Protein 8WTH (pdb70)

Secondary structure (DSSP, 8-state):
--EEE-TTTS-SEEHHHHHHHHHHHIIIIIGGGTHHHHHHHHTTS-HHHHHHHHHHHHHGGGGGGGBHHHHHH-S--TTHHHHHHHHHHHHGGGGTHHHHHHHHHHHTTS---------S--BBPHHHHHHHHHHT-S---SB----TTHHHHHHHHHHHHH-HHHHHHHHHHHHHHHHHHHHHH-

InterPro domains:
  IPR006483 CRISPR-associated Cas3-type, HD domain [PS51643] (33-185)
  IPR006483 CRISPR-associated Cas3-type, HD domain [TIGR01596] (18-186)
  IPR006674 HD domain [PF01966] (40-139)
  IPR038257 CRISPR-associated Cas3-type HD domain superfamily [G3DSA:1.10.3210.30] (1-179)

Radius of gyration: 15.52 Å; Cα contacts (8 Å, |Δi|>4): 259; chains: 1; bounding box: 45×34×28 Å

Sequence (186 aa):
MVCTFFENKVCVETMEDHIRKGLEIIEGLYLRRGYGHFLSKILNIDVKLAEELLKKAYIFHDIGKCLEEFQQRREKFRFHEVYSALVAREVFKKYGDIGGVVSVAILLHHHNWISPKRPRNLKLCNECLSIIKKLSGEKIPEEIPWRNWIEFTEEAEEIMRTNLRGVYSILLPLVVADNYAAAVNR

Structure (mmCIF, N/CA/C/O backbone):
data_8WTH
#
_entry.id   8WTH
#
_cell.length_a   112.656
_cell.length_b   41.706
_cell.length_c   47.983
_cell.angle_alpha   90.000
_cell.angle_beta   98.881
_cell.angle_gamma   90.000
#
_symmetry.space_group_name_H-M   'C 1 2 1'
#
loop_
_atom_site.group_PDB
_atom_site.id
_atom_site.type_symbol
_atom_site.label_atom_id
_atom_site.label_alt_id
_atom_site.label_comp_id
_atom_site.label_asym_id
_atom_site.label_entity_id
_atom_site.label_seq_id
_atom_site.pdbx_PDB_ins_code
_atom_site.Cartn_x
_atom_site.Cartn_y
_atom_site.Cartn_z
_atom_site.occupancy
_atom_site.B_iso_or_equiv
_atom_site.auth_seq_id
_atom_site.auth_comp_id
_atom_site.auth_asym_id
_atom_site.auth_atom_id
_atom_site.pdbx_PDB_model_num
ATOM 1 N N . MET A 1 1 ? 5.92334 10.34126 0.94789 1.000 44.99771 2 MET A N 1
ATOM 2 C CA . MET A 1 1 ? 7.14719 10.38996 1.73747 1.000 44.88674 2 MET A CA 1
ATOM 3 C C . MET A 1 1 ? 7.39717 9.05738 2.43955 1.000 44.49512 2 MET A C 1
ATOM 4 O O . MET A 1 1 ? 6.45891 8.34455 2.79574 1.000 44.24413 2 MET A O 1
ATOM 9 N N . VAL A 1 2 ? 8.67000 8.72191 2.62123 1.000 44.18654 3 VAL A N 1
ATOM 10 C CA . VAL A 1 2 ? 9.06723 7.49548 3.30268 1.000 43.64341 3 VAL A CA 1
ATOM 11 C C . VAL A 1 2 ? 9.08918 7.75930 4.80087 1.000 43.05541 3 VAL A C 1
ATOM 12 O O . VAL A 1 2 ? 9.72311 8.71569 5.26327 1.000 42.75257 3 VAL A O 1
ATOM 16 N N . CYS A 1 3 ? 8.40925 6.90551 5.56227 1.000 42.78248 4 CYS A N 1
ATOM 17 C CA . CYS A 1 3 ? 8.12277 7.17579 6.96026 1.000 42.77947 4 CYS A CA 1
ATOM 18 C C . CYS A 1 3 ? 8.81243 6.16669 7.87177 1.000 42.45742 4 CYS A C 1
ATOM 19 O O . CYS A 1 3 ? 9.28701 5.11457 7.43429 1.000 42.36794 4 CYS A O 1
ATOM 22 N N . THR A 1 4 ? 8.85276 6.51162 9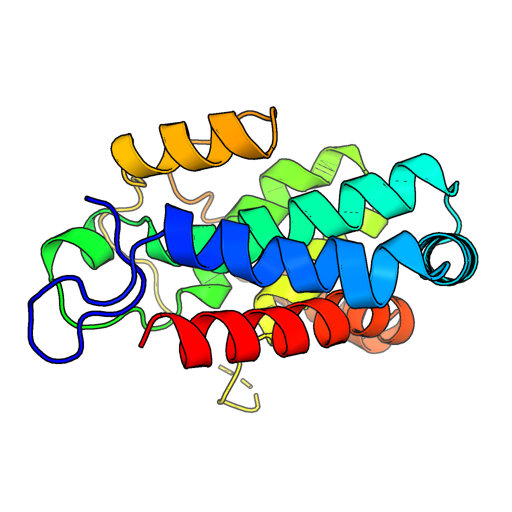.15829 1.000 42.15394 5 THR A N 1
ATOM 23 C CA . THR A 1 4 ? 9.41517 5.67524 10.20922 1.000 41.78258 5 THR A CA 1
ATOM 24 C C . THR A 1 4 ? 8.41312 5.38604 11.32198 1.000 42.00025 5 THR A C 1
ATOM 25 O O . THR A 1 4 ? 8.49936 4.33606 11.96432 1.000 41.90741 5 THR A O 1
ATOM 29 N N . PHE A 1 5 ? 7.43530 6.26589 11.53228 1.000 42.10355 6 PHE A N 1
ATOM 30 C CA . PHE A 1 5 ? 6.42552 6.07821 12.56536 1.000 42.22146 6 PHE A CA 1
ATOM 31 C C . PHE A 1 5 ? 5.11279 6.66586 12.06918 1.000 42.68164 6 PHE A C 1
ATOM 32 O O . PHE A 1 5 ? 5.09428 7.78400 11.54720 1.000 42.95713 6 PHE A O 1
ATOM 40 N N . PHE A 1 6 ? 4.02277 5.91360 12.22955 1.000 42.90615 7 PHE A N 1
ATOM 41 C CA . PHE A 1 6 ? 2.71524 6.31510 11.72320 1.000 43.39023 7 PHE A CA 1
ATOM 42 C C . PHE A 1 6 ? 1.73036 6.64570 12.84049 1.000 43.90572 7 PHE A C 1
ATOM 43 O O . PHE A 1 6 ? 1.09621 7.70478 12.80883 1.000 43.91053 7 PHE A O 1
ATOM 51 N N . GLU A 1 7 ? 1.51014 5.69990 13.75934 1.000 44.31844 8 GLU A N 1
ATOM 52 C CA . GLU A 1 7 ? 0.78426 5.79857 15.03097 1.000 44.81315 8 GLU A CA 1
ATOM 53 C C . GLU A 1 7 ? -0.73737 5.93895 14.88104 1.000 45.44152 8 GLU A C 1
ATOM 54 O O . GLU A 1 7 ? -1.48010 5.48900 15.76382 1.000 45.68936 8 GLU A O 1
ATOM 60 N N . ASN A 1 8 ? -1.24319 6.43066 13.74520 1.000 45.00252 9 ASN A N 1
ATOM 61 C CA . ASN A 1 8 ? -2.57663 6.01475 13.32646 1.000 44.75926 9 ASN A CA 1
ATOM 62 C C . ASN A 1 8 ? -2.57241 5.51447 11.88774 1.000 44.43031 9 A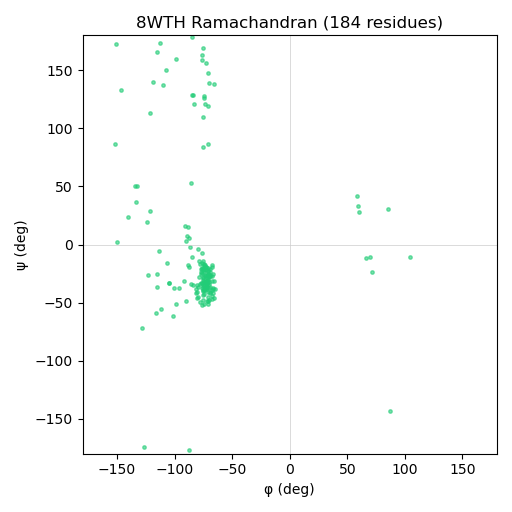SN A C 1
ATOM 63 O O . ASN A 1 8 ? -2.69564 4.31137 11.63553 1.000 44.48988 9 ASN A O 1
ATOM 68 N N . LYS A 1 9 ? -2.41182 6.45024 10.93977 1.000 44.10207 10 LYS A N 1
ATOM 69 C CA . LYS A 1 9 ? -2.06998 6.12898 9.55904 1.000 43.92633 10 LYS A CA 1
ATOM 70 C C . LYS A 1 9 ? -1.26289 7.21911 8.86641 1.000 43.81537 10 LYS A C 1
ATOM 71 O O . LYS A 1 9 ? -0.96048 7.06384 7.68035 1.000 43.79297 10 LYS A O 1
ATOM 77 N N . VAL A 1 10 ? -0.91215 8.31144 9.54343 1.000 43.91529 11 VAL A N 1
ATOM 78 C CA . VAL A 1 10 ? -0.29834 9.47236 8.90759 1.000 43.77900 11 VAL A CA 1
ATOM 79 C C . VAL A 1 10 ? 1.17046 9.52940 9.29197 1.000 43.40280 11 VAL A C 1
ATOM 80 O O . VAL A 1 10 ? 1.56369 9.10390 10.38092 1.000 43.28528 11 VAL A O 1
ATOM 84 N N . CYS A 1 11 ? 1.98520 10.07784 8.39623 1.000 43.33265 12 CYS A N 1
ATOM 85 C CA . CYS A 1 11 ? 3.43238 10.049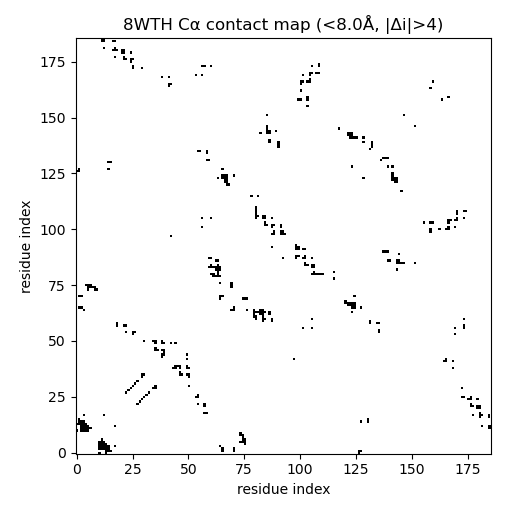72 8.57555 1.000 43.22509 12 CYS A CA 1
ATOM 86 C C . CYS A 1 11 ? 3.84174 11.07241 9.62987 1.000 43.06461 12 CYS A C 1
ATOM 87 O O . CYS A 1 11 ? 3.76467 12.28265 9.39635 1.000 43.66286 12 CYS A O 1
ATOM 90 N N . VAL A 1 12 ? 4.27177 10.58519 10.79072 1.000 42.58919 13 VAL A N 1
ATOM 91 C CA . VAL A 1 12 ? 4.71675 11.45304 11.87851 1.000 42.39981 13 VAL A CA 1
ATOM 92 C C . VAL A 1 12 ? 6.21078 11.73437 11.78706 1.000 42.11730 13 VAL A C 1
ATOM 93 O O . VAL A 1 12 ? 6.64486 12.88616 11.87285 1.000 42.11790 13 VAL A O 1
ATOM 97 N N . GLU A 1 13 ? 7.01916 10.69103 11.60999 1.000 42.01069 14 GLU A N 1
ATOM 98 C CA . GLU A 1 13 ? 8.47248 10.80976 11.52843 1.000 41.67962 14 GLU A CA 1
ATOM 99 C C . GLU A 1 13 ? 8.93461 10.24189 10.19382 1.000 41.66646 14 GLU A C 1
ATOM 100 O O . GLU A 1 13 ? 8.83252 9.03303 9.96205 1.000 41.74212 14 GLU A O 1
ATOM 106 N N . THR A 1 14 ? 9.45578 11.10475 9.32634 1.000 41.58389 15 THR A N 1
ATOM 107 C CA . THR A 1 14 ? 9.94813 10.65715 8.03447 1.000 41.57089 15 THR A CA 1
ATOM 108 C C . THR A 1 14 ? 11.29483 9.95146 8.18768 1.000 41.47370 15 THR A C 1
ATOM 109 O O . THR A 1 14 ? 11.93283 9.98385 9.24405 1.000 41.32704 15 THR A O 1
ATOM 113 N N . MET A 1 15 ? 11.72364 9.30125 7.10278 1.000 41.54975 16 MET A N 1
ATOM 114 C CA . MET A 1 15 ? 12.99669 8.58702 7.11602 1.000 41.36233 16 MET A CA 1
ATOM 115 C C . MET A 1 15 ? 14.17347 9.55426 7.11888 1.000 41.12058 16 MET A C 1
ATOM 116 O O . MET A 1 15 ? 15.19275 9.29834 7.77043 1.000 40.97761 16 MET A O 1
ATOM 121 N N . GLU A 1 16 ? 14.04422 10.67945 6.41229 1.000 41.40071 17 GLU A N 1
ATOM 122 C CA . GLU A 1 16 ? 15.14229 11.63714 6.34125 1.000 41.40099 17 GLU A CA 1
ATOM 123 C C . GLU A 1 16 ? 15.30822 12.40660 7.64716 1.000 41.02752 17 GLU A C 1
ATOM 124 O O . GLU A 1 16 ? 16.43323 12.76501 8.01278 1.000 40.95642 17 GLU A O 1
ATOM 130 N N . ASP A 1 17 ? 14.21266 12.65938 8.36693 1.000 40.71274 18 ASP A N 1
ATOM 131 C CA . ASP A 1 17 ? 14.31578 13.32861 9.65915 1.000 40.44810 18 ASP A CA 1
ATOM 132 C C . ASP A 1 17 ? 14.83951 12.39770 10.74535 1.000 40.10497 18 ASP A C 1
ATOM 133 O O . ASP A 1 17 ? 15.50014 12.85747 11.68287 1.000 39.77279 18 ASP A O 1
ATOM 138 N N . HIS A 1 18 ? 14.56012 11.09748 10.63819 1.000 40.31998 19 HIS A N 1
ATOM 139 C CA . HIS A 1 18 ? 15.00975 10.14698 11.64860 1.000 39.77087 19 HIS A CA 1
ATOM 140 C C . HIS A 1 18 ? 16.49530 9.83586 11.52227 1.000 39.41760 19 HIS A C 1
ATOM 141 O O . HIS A 1 18 ? 17.16249 9.59855 12.53489 1.000 39.31564 19 HIS A O 1
ATOM 148 N N . ILE A 1 19 ? 17.02898 9.83843 10.30138 1.000 39.60861 20 ILE A N 1
ATOM 149 C CA . ILE A 1 19 ? 18.43955 9.52440 10.10484 1.000 39.35030 20 ILE A CA 1
ATOM 150 C C . ILE A 1 19 ? 19.31073 10.74418 10.39206 1.000 39.27380 20 ILE A C 1
ATOM 151 O O . ILE A 1 19 ? 20.35470 10.62991 11.04540 1.000 39.28125 20 ILE A O 1
ATOM 156 N N . ARG A 1 20 ? 18.87739 11.93082 9.94537 1.000 39.49812 21 ARG A N 1
ATOM 157 C CA . ARG A 1 20 ? 19.68410 13.14206 10.09967 1.000 39.41816 21 ARG A CA 1
ATOM 158 C C . ARG A 1 20 ? 19.78923 13.57699 11.55690 1.000 39.19570 21 ARG A C 1
ATOM 159 O O . ARG A 1 20 ? 20.84133 14.06344 11.98743 1.000 39.13249 21 ARG A O 1
ATOM 167 N N . LYS A 1 21 ? 18.71255 13.41578 12.32910 1.000 39.08590 22 LYS A N 1
ATOM 168 C CA . LYS A 1 21 ? 18.74025 13.84443 13.72386 1.000 38.60367 22 LYS A CA 1
ATOM 169 C C . LYS A 1 21 ? 19.55821 12.88465 14.57805 1.000 38.66774 22 LYS A C 1
ATOM 170 O O . LYS A 1 21 ? 20.25496 13.31108 15.50701 1.000 38.94810 22 LYS A O 1
ATOM 176 N N . GLY A 1 22 ? 19.49903 11.58716 14.27080 1.000 38.52811 23 GLY A N 1
ATOM 177 C CA . GLY A 1 22 ? 20.33016 10.62588 14.97173 1.000 38.33351 23 GLY A CA 1
ATOM 178 C C . GLY A 1 22 ? 21.78905 10.66785 14.56898 1.000 38.32923 23 GLY A C 1
ATOM 179 O O . GLY A 1 22 ? 22.64925 10.25035 15.35077 1.000 38.23411 23 GLY A O 1
ATOM 180 N N . LEU A 1 23 ? 22.08962 11.16789 13.36717 1.000 38.51970 24 LEU A N 1
ATOM 181 C CA . LEU A 1 23 ? 23.47912 11.36525 12.96847 1.000 38.54808 24 LEU A CA 1
ATOM 182 C C . LEU A 1 23 ? 24.13546 12.51324 13.72304 1.000 38.59442 24 LEU A C 1
ATOM 183 O O . LEU A 1 23 ? 25.36732 12.56491 13.79495 1.000 38.73956 24 LEU A O 1
ATOM 188 N N . GLU A 1 24 ? 23.34269 13.42982 14.28731 1.000 38.39251 25 GLU A N 1
ATOM 189 C CA . GLU A 1 24 ? 23.89787 14.46588 15.15080 1.000 38.26925 25 GLU A CA 1
ATOM 190 C C . GLU A 1 24 ? 24.38745 13.88725 16.47244 1.000 38.48573 25 GLU A C 1
ATOM 191 O O . GLU A 1 24 ? 25.26681 14.47021 17.11512 1.000 38.68747 25 GLU A O 1
ATOM 197 N N . ILE A 1 25 ? 23.82776 12.75197 16.89319 1.000 38.43561 26 ILE A N 1
ATOM 198 C CA . ILE A 1 25 ? 24.31105 12.06080 18.08327 1.000 38.22673 26 ILE A CA 1
ATOM 199 C C . ILE A 1 25 ? 25.49187 11.16260 17.73111 1.000 38.26780 26 ILE A C 1
ATOM 200 O O . ILE A 1 25 ? 26.43588 11.02009 18.51852 1.000 38.38503 26 ILE A O 1
ATOM 205 N N . ILE A 1 26 ? 25.46839 10.56922 16.53352 1.000 38.26434 27 ILE A N 1
ATOM 206 C CA . ILE A 1 26 ? 26.59063 9.75766 16.06709 1.000 38.48154 27 ILE A CA 1
ATOM 207 C C . ILE A 1 26 ? 27.82573 10.62818 15.85984 1.000 38.60792 27 ILE A C 1
ATOM 208 O O . ILE A 1 26 ? 28.92337 10.29461 16.32135 1.000 38.74099 27 ILE A O 1
ATOM 213 N N . GLU A 1 27 ? 27.65440 11.78083 15.20833 1.000 38.64190 28 GLU A N 1
ATOM 214 C CA . GLU A 1 27 ? 28.77332 12.70106 15.02693 1.000 38.79546 28 GLU A CA 1
ATOM 215 C C . GLU A 1 27 ? 29.11433 13.42738 16.32350 1.000 38.82045 28 GLU A C 1
ATOM 216 O O . GLU A 1 27 ? 30.27121 13.42444 16.75725 1.000 39.11578 28 GLU A O 1
ATOM 222 N N . GLY A 1 28 ? 28.11418 14.03484 16.96683 1.000 38.61217 29 GLY A N 1
ATOM 223 C CA . GLY A 1 28 ? 28.39288 14.96089 18.05718 1.000 38.90085 29 GLY A CA 1
ATOM 224 C C . GLY A 1 28 ? 28.78433 14.28074 19.35742 1.000 38.95235 29 GLY A C 1
ATOM 225 O O . GLY A 1 28 ? 29.79885 14.62893 19.96882 1.000 39.30629 29 GLY A O 1
ATOM 226 N N . LEU A 1 29 ? 27.97565 13.32001 19.81244 1.000 38.68385 30 LEU A N 1
ATOM 227 C CA . LEU A 1 29 ? 28.26106 12.67027 21.08868 1.000 38.64419 30 LEU A CA 1
ATOM 228 C C . LEU A 1 29 ? 29.43040 11.70046 20.96899 1.000 38.82130 30 LEU A C 1
ATOM 229 O O . LEU A 1 29 ? 30.26396 11.61171 21.87817 1.000 39.20072 30 LEU A O 1
ATOM 234 N N . TYR A 1 30 ? 29.51868 10.97213 19.85543 1.000 38.64388 31 TYR A N 1
ATOM 235 C CA . TYR A 1 30 ? 30.54347 9.94576 19.69709 1.000 38.79445 31 TYR A CA 1
ATOM 236 C C . TYR A 1 30 ? 31.71667 10.39710 18.82986 1.000 39.18539 31 TYR A C 1
ATOM 237 O O . TYR A 1 30 ? 32.84650 10.48841 19.31906 1.000 39.54192 31 TYR A O 1
ATOM 246 N N . LEU A 1 31 ? 31.46586 10.73103 17.56030 1.000 39.05739 32 LEU A N 1
ATOM 247 C CA . LEU A 1 31 ? 32.55997 10.88359 16.60410 1.000 38.91268 32 LEU A CA 1
ATOM 248 C C . LEU A 1 31 ? 33.32929 12.19022 16.75903 1.000 39.21927 32 LEU A C 1
ATOM 249 O O . LEU A 1 31 ? 34.47629 12.26966 16.30668 1.000 39.65208 32 LEU A O 1
ATOM 254 N N . ARG A 1 32 ? 32.74290 13.20559 17.38572 1.000 39.25893 33 ARG A N 1
ATOM 255 C CA . ARG A 1 32 ? 33.46071 14.44055 17.67046 1.000 39.28846 33 ARG A CA 1
ATOM 256 C C . ARG A 1 32 ? 34.23512 14.37745 18.97830 1.000 39.44591 33 ARG A C 1
ATOM 257 O O . ARG A 1 32 ? 34.92958 15.34037 19.31816 1.000 39.89902 33 ARG A O 1
ATOM 265 N N . ARG A 1 33 ? 34.13707 13.26899 19.71449 1.000 39.61756 34 ARG A N 1
ATOM 266 C CA . ARG A 1 33 ? 34.79426 13.12287 21.00767 1.000 40.27903 34 ARG A CA 1
ATOM 267 C C . ARG A 1 33 ? 35.70778 11.90253 21.05349 1.000 40.47833 34 ARG A C 1
ATOM 268 O O . ARG A 1 33 ? 36.04718 11.42558 22.14118 1.000 40.96720 34 ARG A O 1
ATOM 276 N N . GLY A 1 34 ? 36.10574 11.38277 19.89547 1.000 39.90743 35 GLY A N 1
ATOM 277 C CA . GLY A 1 34 ? 37.09143 10.32431 19.84702 1.000 39.71403 35 GLY A CA 1
ATOM 278 C C . GLY A 1 34 ? 36.56371 8.91865 20.00699 1.000 39.67712 35 GLY A C 1
ATOM 279 O O . GLY A 1 34 ? 37.27825 8.05967 20.53618 1.000 40.00566 35 GLY A O 1
ATOM 280 N N . TYR A 1 35 ? 35.33359 8.64765 19.56822 1.000 39.41229 36 TYR A N 1
ATOM 281 C CA . TYR A 1 35 ? 34.83165 7.27930 19.57581 1.000 39.19387 36 TYR A CA 1
ATOM 282 C C . TYR A 1 35 ? 35.41389 6.45216 18.44018 1.000 38.88044 36 TYR A C 1
ATOM 283 O O . TYR A 1 35 ? 35.39636 5.21893 18.51740 1.000 38.88115 36 TYR A O 1
ATOM 292 N N . GLY A 1 36 ? 35.92088 7.10476 17.39024 1.000 39.01629 37 GLY A N 1
ATOM 293 C CA . GLY A 1 36 ? 36.59749 6.38265 16.32819 1.000 39.00022 37 GLY A CA 1
ATOM 294 C C . GLY A 1 36 ? 37.90861 5.76913 16.77255 1.000 39.06460 37 GLY A C 1
ATOM 295 O O . GLY A 1 36 ? 38.30779 4.71902 16.26315 1.000 39.01776 37 GLY A O 1
ATOM 296 N N . HIS A 1 37 ? 38.59554 6.41025 17.72224 1.000 39.19126 38 HIS A N 1
ATOM 297 C CA . HIS A 1 37 ? 39.77661 5.79833 18.32109 1.000 39.32777 38 HIS A CA 1
ATOM 298 C C . HIS A 1 37 ? 39.39477 4.63974 19.23198 1.000 39.03880 38 HIS A C 1
ATOM 299 O O . HIS A 1 37 ? 40.14693 3.66486 19.34406 1.000 39.09953 38 HIS A O 1
ATOM 306 N N . PHE A 1 38 ? 38.23737 4.73296 19.89093 1.000 38.87701 39 PHE A N 1
ATOM 307 C CA . PHE A 1 38 ? 37.71803 3.60545 20.65529 1.000 38.74129 39 PHE A CA 1
ATOM 308 C C . PHE A 1 38 ? 37.24856 2.48718 19.73464 1.000 38.64859 39 PHE A C 1
ATOM 309 O O . PHE A 1 38 ? 37.34906 1.30723 20.08908 1.000 38.62962 39 PHE A O 1
ATOM 317 N N . LEU A 1 39 ? 36.74076 2.83850 18.55247 1.000 38.67396 40 LEU A N 1
A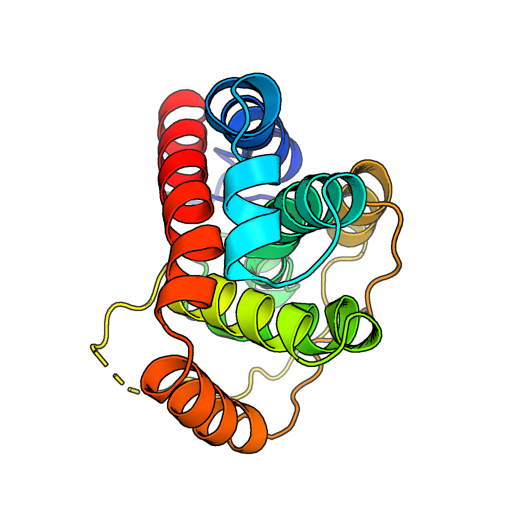TOM 318 C CA . LEU A 1 39 ? 36.29402 1.83693 17.59379 1.000 38.26011 40 LEU A CA 1
ATOM 319 C C . LEU A 1 39 ? 37.45680 1.18700 16.85823 1.000 38.34281 40 LEU A C 1
ATOM 320 O O . LEU A 1 39 ? 37.37647 0.00410 16.51030 1.000 38.46379 40 LEU A O 1
ATOM 325 N N . SER A 1 40 ? 38.53443 1.93800 16.61062 1.000 38.60498 41 SER A N 1
ATOM 326 C CA . SER A 1 40 ? 39.68259 1.38608 15.89734 1.000 38.52571 41 SER A CA 1
ATOM 327 C C . SER A 1 40 ? 40.45094 0.38653 16.75193 1.000 38.31209 41 SER A C 1
ATOM 328 O O . SER A 1 40 ? 41.10171 -0.51655 16.21416 1.000 38.24798 41 SER A O 1
ATOM 331 N N . LYS A 1 41 ? 40.38497 0.52985 18.07657 1.000 38.36540 42 LYS A N 1
ATOM 332 C CA . LYS A 1 41 ? 41.04912 -0.41805 18.96415 1.000 38.42564 42 LYS A CA 1
ATOM 333 C C . LYS A 1 41 ? 40.28740 -1.73686 19.03337 1.000 38.37467 42 LYS A C 1
ATOM 334 O O . LYS A 1 41 ? 40.89368 -2.81446 18.99806 1.000 38.42544 42 LYS A O 1
ATOM 340 N N . ILE A 1 42 ? 38.95884 -1.67203 19.11695 1.000 38.48006 43 ILE A N 1
ATOM 341 C CA . ILE A 1 42 ? 38.15527 -2.87922 19.27994 1.000 38.23360 43 ILE A CA 1
ATOM 342 C C . ILE A 1 42 ? 38.01377 -3.62156 17.95523 1.000 38.11601 43 ILE A C 1
ATOM 343 O O . ILE A 1 42 ? 38.26169 -4.83068 17.87517 1.000 38.25219 43 ILE A O 1
ATOM 348 N N . LEU A 1 43 ? 37.63835 -2.91078 16.89143 1.000 37.92247 44 LEU A N 1
ATOM 349 C CA . LEU A 1 43 ? 37.39096 -3.54044 15.59871 1.000 38.05820 44 LEU A CA 1
ATOM 350 C C . LEU A 1 43 ? 38.66365 -3.83721 14.81167 1.000 38.36827 44 LEU A C 1
ATOM 351 O O . LEU A 1 43 ? 38.55878 -4.42117 13.72562 1.000 38.24916 44 LEU A O 1
ATOM 356 N N . ASN A 1 44 ? 39.83632 -3.43845 15.33176 1.000 38.48728 45 ASN A N 1
ATOM 357 C CA . ASN A 1 44 ? 41.15907 -3.70389 14.74176 1.000 38.25348 45 ASN A CA 1
ATOM 358 C C . ASN A 1 44 ? 41.27801 -3.13441 13.32678 1.000 38.24509 45 ASN A C 1
ATOM 359 O O . ASN A 1 44 ? 41.82401 -3.76838 12.42192 1.000 38.36260 45 ASN A O 1
ATOM 364 N N . ILE A 1 45 ? 40.75167 -1.92626 13.13492 1.000 38.26556 46 ILE A N 1
ATOM 365 C CA . ILE A 1 45 ? 40.81876 -1.23061 11.85416 1.000 38.39714 46 ILE A CA 1
ATOM 366 C C . ILE A 1 45 ? 41.40874 0.14974 12.10185 1.000 38.68779 46 ILE A C 1
ATOM 367 O O . ILE A 1 45 ? 41.84575 0.45362 13.21645 1.000 38.71808 46 ILE A O 1
ATOM 372 N N . ASP A 1 46 ? 41.45025 0.98546 11.06740 1.000 39.10618 47 ASP A N 1
ATOM 373 C CA . ASP A 1 46 ? 41.97720 2.33266 11.21913 1.000 39.29872 47 ASP A CA 1
ATOM 374 C C . ASP A 1 46 ? 40.88747 3.27176 11.73701 1.000 39.31358 47 ASP A C 1
ATOM 375 O O . ASP A 1 46 ? 39.73665 2.87995 11.94952 1.000 39.44678 47 ASP A O 1
ATOM 380 N N . VAL A 1 47 ? 41.25835 4.53665 11.94183 1.000 39.48944 48 VAL A N 1
ATOM 381 C CA . VAL A 1 47 ? 40.34698 5.49349 12.56242 1.000 39.33532 48 VAL A CA 1
ATOM 382 C C . VAL A 1 47 ? 39.33499 6.02374 11.55238 1.000 39.40699 48 VAL A C 1
ATOM 383 O O . VAL A 1 47 ? 38.13694 6.10681 11.84712 1.000 39.26902 48 VAL A O 1
ATOM 387 N N . LYS A 1 48 ? 39.79120 6.38540 10.34810 1.000 39.72069 49 LYS A N 1
ATOM 388 C CA . LYS A 1 48 ? 38.89087 6.95575 9.34957 1.000 39.64381 49 LYS A CA 1
ATOM 389 C C . LYS A 1 48 ? 37.95267 5.91674 8.74584 1.000 39.50387 49 LYS A C 1
ATOM 390 O O . LYS A 1 48 ? 36.89625 6.28697 8.22272 1.000 39.19383 49 LYS A O 1
ATOM 396 N N . LEU A 1 49 ? 38.30560 4.63077 8.81208 1.000 39.74123 50 LEU A N 1
ATOM 397 C CA . LEU A 1 49 ? 37.36874 3.58797 8.41346 1.000 39.73332 50 LEU A CA 1
ATOM 398 C C . LEU A 1 49 ? 36.31662 3.36772 9.49070 1.000 39.57475 50 LEU A C 1
ATOM 399 O O . LEU A 1 49 ? 35.14224 3.14158 9.18102 1.000 39.54873 50 LEU A O 1
ATOM 404 N N . ALA A 1 50 ? 36.72190 3.45499 10.75959 1.000 39.42650 51 ALA A N 1
ATOM 405 C CA . ALA A 1 50 ? 35.78951 3.25621 11.86168 1.000 38.97667 51 ALA A CA 1
ATOM 406 C C . ALA A 1 50 ? 34.83190 4.43102 12.01516 1.000 38.82549 51 ALA A C 1
ATOM 407 O O . ALA A 1 50 ? 33.71179 4.25225 12.50645 1.000 38.52514 51 ALA A O 1
ATOM 409 N N . GLU A 1 51 ? 35.24743 5.63270 11.60626 1.000 38.95109 52 GLU A N 1
ATOM 410 C CA . GLU A 1 51 ? 34.35167 6.78261 11.65981 1.000 38.97484 52 GLU A CA 1
ATOM 411 C C . GLU A 1 51 ? 33.29909 6.73974 10.56055 1.000 39.01160 52 GLU A C 1
ATOM 412 O O . GLU A 1 51 ? 32.17373 7.20787 10.76760 1.000 38.86644 52 GLU A O 1
ATOM 418 N N . GLU A 1 52 ? 33.63864 6.19460 9.39388 1.000 39.11147 53 GLU A N 1
ATOM 419 C CA . GLU A 1 52 ? 32.67485 6.09155 8.30820 1.000 39.21950 53 GLU A CA 1
ATOM 420 C C . GLU A 1 52 ? 31.86149 4.80588 8.36401 1.000 39.23473 53 GLU A C 1
ATOM 421 O O . GLU A 1 52 ? 30.80104 4.73285 7.73258 1.000 39.49805 53 GLU A O 1
ATOM 427 N N . LEU A 1 53 ? 32.32286 3.79898 9.11067 1.000 39.05031 54 LEU A N 1
ATOM 428 C CA . LEU A 1 53 ? 31.51052 2.60408 9.31402 1.000 38.83912 54 LEU A CA 1
ATOM 429 C C . LEU A 1 53 ? 30.37886 2.87046 10.29699 1.000 38.66613 54 LEU A C 1
ATOM 430 O O . LEU A 1 53 ? 29.27586 2.33714 10.13653 1.000 38.69247 54 LEU A O 1
ATOM 435 N N . LEU A 1 54 ? 30.63399 3.69188 11.32055 1.000 38.67325 55 LEU A N 1
ATOM 436 C CA . LEU A 1 54 ? 29.60196 4.00484 12.30464 1.000 38.36155 55 LEU A CA 1
ATOM 437 C C . LEU A 1 54 ? 28.52867 4.91571 11.72193 1.000 38.49260 55 LEU A C 1
ATOM 438 O O . LEU A 1 54 ? 27.36286 4.83432 12.12802 1.000 38.62731 55 LEU A O 1
ATOM 443 N N . LYS A 1 55 ? 28.90015 5.78125 10.77370 1.000 38.66958 56 LYS A N 1
ATOM 444 C CA . LYS A 1 55 ? 27.91226 6.61051 10.08922 1.000 38.73773 56 LYS A CA 1
ATOM 445 C C . LYS A 1 55 ? 26.99699 5.76058 9.21692 1.000 38.83126 56 LYS A C 1
ATOM 446 O O . LYS A 1 55 ? 25.77054 5.90830 9.25680 1.000 38.83559 56 LYS A O 1
ATOM 452 N N . LYS A 1 56 ? 27.57806 4.85101 8.43295 1.000 38.95453 57 LYS A N 1
ATOM 453 C CA . LYS A 1 56 ? 26.79279 3.99994 7.55030 1.000 38.92942 57 LYS A CA 1
ATOM 454 C C . LYS A 1 56 ? 26.05575 2.89533 8.29437 1.000 39.05856 57 LYS A C 1
ATOM 455 O O . LYS A 1 56 ? 25.11746 2.31689 7.73682 1.000 39.63024 57 LYS A O 1
ATOM 461 N N . ALA A 1 57 ? 26.45473 2.58720 9.53147 1.000 38.82041 58 ALA A N 1
ATOM 462 C CA . ALA A 1 57 ? 25.70645 1.61426 10.32071 1.000 38.67397 58 ALA A CA 1
ATOM 463 C C . ALA A 1 57 ? 24.36941 2.18488 10.77027 1.000 38.74014 58 ALA A C 1
ATOM 464 O O . ALA A 1 57 ? 23.36133 1.47092 10.79412 1.000 38.92736 58 ALA A O 1
ATOM 466 N N . TYR A 1 58 ? 24.33888 3.47091 11.12328 1.000 38.51590 59 TYR A N 1
ATOM 467 C CA . TYR A 1 58 ? 23.09192 4.08762 11.55633 1.000 38.69705 59 TYR A CA 1
ATOM 468 C C . TYR A 1 58 ? 22.19348 4.44335 10.37736 1.000 39.08948 59 TYR A C 1
ATOM 469 O O . TYR A 1 58 ? 20.96666 4.48159 10.53015 1.000 39.35182 59 TYR A O 1
ATOM 478 N N . ILE A 1 59 ? 22.77973 4.70991 9.20741 1.000 39.08916 60 ILE A N 1
ATOM 479 C CA . ILE A 1 59 ? 21.98561 5.01051 8.01906 1.000 39.35536 60 ILE A CA 1
ATOM 480 C C . ILE A 1 59 ? 21.23675 3.76600 7.55185 1.000 39.88393 60 ILE A C 1
ATOM 481 O O . ILE A 1 59 ? 20.04674 3.82587 7.21432 1.000 40.15169 60 ILE A O 1
ATOM 486 N N . PHE A 1 60 ? 21.89955 2.61357 7.58180 1.000 39.72808 61 PHE A N 1
ATOM 487 C CA . PHE A 1 60 ? 21.30690 1.35405 7.15771 1.000 39.82674 61 PHE A CA 1
ATOM 488 C C . PHE A 1 60 ? 20.59798 0.61579 8.28987 1.000 39.82101 61 PHE A C 1
ATOM 489 O O . PHE A 1 60 ? 20.16839 -0.52461 8.09051 1.000 40.37503 61 PHE A O 1
ATOM 497 N N . HIS A 1 61 ? 20.45966 1.23329 9.46692 1.000 39.64656 62 HIS A N 1
ATOM 498 C CA . HIS A 1 61 ? 19.87129 0.53822 10.60733 1.000 39.69394 62 HIS A CA 1
ATOM 499 C C . HIS A 1 61 ? 18.35392 0.43670 10.52370 1.000 40.17102 62 HIS A C 1
ATOM 500 O O . HIS A 1 61 ? 17.77438 -0.46141 11.14333 1.000 40.42578 62 HIS A O 1
ATOM 507 N N . ASP A 1 62 ? 17.69991 1.32512 9.77544 1.000 40.47563 63 ASP A N 1
ATOM 508 C CA . ASP A 1 62 ? 16.25140 1.30338 9.61067 1.000 40.51729 63 ASP A CA 1
ATOM 509 C C . ASP A 1 62 ? 15.86063 1.17074 8.14310 1.000 40.90297 63 ASP A C 1
ATOM 510 O O . ASP A 1 62 ? 14.79987 1.64222 7.73012 1.000 41.54903 63 ASP A O 1
ATOM 515 N N . ILE A 1 63 ? 16.71167 0.52475 7.34120 1.000 40.72015 64 ILE A N 1
ATOM 516 C CA . ILE A 1 63 ? 16.40402 0.33567 5.92561 1.000 40.99764 64 ILE A CA 1
ATOM 517 C C . ILE A 1 63 ? 15.41588 -0.79888 5.70268 1.000 41.30609 64 ILE A C 1
ATOM 518 O O . ILE A 1 63 ? 14.83496 -0.90016 4.61421 1.000 41.97367 64 ILE A O 1
ATOM 523 N N . GLY A 1 64 ? 15.18259 -1.64155 6.71285 1.000 41.47235 65 GLY A N 1
ATOM 524 C CA . GLY A 1 64 ? 14.14753 -2.65443 6.60953 1.000 41.93354 65 GLY A CA 1
ATOM 525 C C . GLY A 1 64 ? 12.74352 -2.10586 6.73587 1.000 42.05379 65 GLY A C 1
ATOM 526 O O . GLY A 1 64 ? 11.78694 -2.78860 6.35736 1.000 42.37014 65 GLY A O 1
ATOM 527 N N . LYS A 1 65 ? 12.59989 -0.88263 7.25202 1.000 42.08095 66 LYS A N 1
ATOM 528 C CA . LYS A 1 65 ? 11.31900 -0.18785 7.27892 1.000 42.28203 66 LYS A CA 1
ATOM 529 C C . LYS A 1 65 ? 10.92665 0.37811 5.92094 1.000 42.55928 66 LYS A C 1
ATOM 530 O O . LYS A 1 65 ? 9.80317 0.87283 5.77395 1.000 42.70236 66 LYS A O 1
ATOM 536 N N . CYS A 1 66 ? 11.81860 0.31589 4.93258 1.000 42.57621 67 CYS A N 1
ATOM 537 C CA . CYS A 1 66 ? 11.57035 0.84359 3.60138 1.000 42.81300 67 CYS A CA 1
ATOM 538 C C . CYS A 1 66 ? 10.97163 -0.18955 2.66013 1.000 43.39215 67 CYS A C 1
ATOM 539 O O . CYS A 1 66 ? 11.00164 0.00990 1.44112 1.000 44.04697 67 CYS A O 1
ATOM 542 N N . LEU A 1 67 ? 10.45061 -1.28999 3.19155 1.000 43.32736 68 LEU A N 1
ATOM 543 C CA . LEU A 1 67 ? 9.79497 -2.28523 2.36077 1.000 43.70470 68 LEU A CA 1
ATOM 544 C C . LEU A 1 67 ? 8.46133 -1.72710 1.86409 1.000 43.84672 68 LEU A C 1
ATOM 545 O O . LEU A 1 67 ? 7.81562 -0.91867 2.53787 1.000 44.02215 68 LEU A O 1
ATOM 550 N N . GLU A 1 68 ? 8.07012 -2.13861 0.65099 1.000 43.90718 69 GLU A N 1
ATOM 551 C CA . GLU A 1 68 ? 6.82712 -1.65335 0.05417 1.000 43.94202 69 GLU A CA 1
ATOM 552 C C . GLU A 1 68 ? 5.59454 -2.14072 0.81069 1.000 44.07628 69 GLU A C 1
ATOM 553 O O . GLU A 1 68 ? 4.54720 -1.49158 0.75443 1.000 44.27054 69 GLU A O 1
ATOM 559 N N . GLU A 1 69 ? 5.69215 -3.27007 1.51903 1.000 44.18898 70 GLU A N 1
ATOM 560 C CA . GLU A 1 69 ? 4.59478 -3.69573 2.38238 1.000 44.25343 70 GLU A CA 1
ATOM 561 C C . GLU A 1 69 ? 4.46578 -2.79925 3.60799 1.000 44.03052 70 GLU A C 1
ATOM 562 O O . GLU A 1 69 ? 3.35843 -2.61091 4.12186 1.000 44.10821 70 GLU A O 1
ATOM 568 N N . PHE A 1 70 ? 5.57575 -2.23310 4.08529 1.000 43.91748 71 PHE A N 1
ATOM 569 C CA . PHE A 1 70 ? 5.52202 -1.40284 5.28355 1.000 43.58821 71 PHE A CA 1
ATOM 570 C C . PHE A 1 70 ? 5.04880 0.01319 4.97739 1.000 43.51430 71 PHE A C 1
ATOM 571 O O . PHE A 1 70 ? 4.26109 0.58207 5.74135 1.000 43.62408 71 PHE A O 1
ATOM 579 N N . GLN A 1 71 ? 5.50833 0.59709 3.86878 1.000 43.38172 72 GLN A N 1
ATOM 580 C CA . GLN A 1 71 ? 5.14661 1.97183 3.54473 1.000 43.44502 72 GLN A CA 1
ATOM 581 C C . GLN A 1 71 ? 3.72990 2.10151 3.00014 1.000 43.77272 72 GLN A C 1
ATOM 582 O O . GLN A 1 71 ? 3.19202 3.21426 2.97447 1.000 43.75015 72 GLN A O 1
ATOM 588 N N . GLN A 1 72 ? 3.11437 0.99968 2.57227 1.000 43.75591 73 GLN A N 1
ATOM 589 C CA . GLN A 1 72 ? 1.75923 1.01941 2.03389 1.000 43.48011 73 GLN A CA 1
ATOM 590 C C . GLN A 1 72 ? 0.69600 0.66140 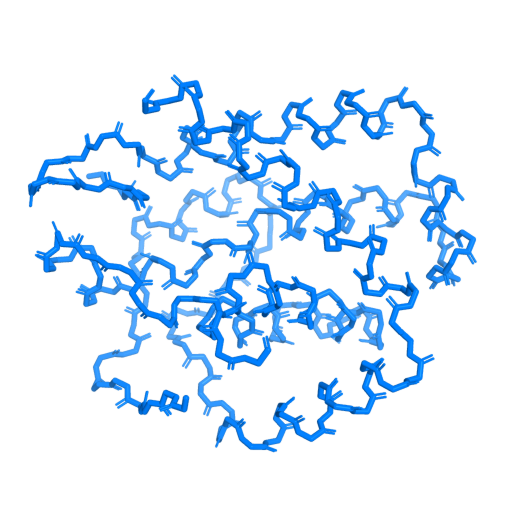3.06288 1.000 43.44389 73 GLN A C 1
ATOM 591 O O . GLN A 1 72 ? -0.38911 1.24963 3.04074 1.000 43.88317 73 GLN A O 1
ATOM 597 N N . ARG A 1 73 ? 0.97743 -0.29104 3.96111 1.000 43.36708 74 ARG A N 1
ATOM 598 C CA . ARG A 1 73 ? 0.03411 -0.61164 5.03171 1.000 43.76991 74 ARG A CA 1
ATOM 599 C C . ARG A 1 73 ? -0.13161 0.54571 6.01023 1.000 44.09732 74 ARG A C 1
ATOM 600 O O . ARG A 1 73 ? -1.21078 0.69769 6.59824 1.000 44.19615 74 ARG A O 1
ATOM 608 N N . ARG A 1 74 ? 0.92982 1.34423 6.20173 1.000 44.05445 75 ARG A N 1
ATOM 609 C CA . ARG A 1 74 ? 0.93584 2.57999 6.99979 1.000 43.71425 75 ARG A CA 1
ATOM 610 C C . ARG A 1 74 ? 0.56488 2.34292 8.46360 1.000 43.94600 75 ARG A C 1
ATOM 611 O O . ARG A 1 74 ? 0.02589 3.23334 9.12507 1.000 43.86606 75 ARG A O 1
ATOM 619 N N . GLU A 1 75 ? 0.83538 1.14534 8.98729 1.000 44.35805 76 GLU A N 1
ATOM 620 C CA . GLU A 1 75 ? 0.51054 0.84007 10.37704 1.000 44.55889 76 GLU A CA 1
ATOM 621 C C . GLU A 1 75 ? 1.74445 0.55716 11.22349 1.000 44.45357 76 GLU A C 1
ATOM 622 O O . GLU A 1 75 ? 1.98765 1.27747 12.19759 1.000 44.41385 76 GLU A O 1
ATOM 628 N N . LYS A 1 76 ? 2.55205 -0.44251 10.87126 1.000 43.93211 77 LYS A N 1
ATOM 629 C CA . LYS A 1 76 ? 3.62094 -0.88812 11.75453 1.000 43.34835 77 LYS A CA 1
ATOM 630 C C . LYS A 1 76 ? 4.76821 -1.46035 10.93410 1.000 43.23549 77 LYS A C 1
ATOM 631 O O . LYS A 1 76 ? 4.67271 -1.62971 9.71592 1.000 43.39611 77 LYS A O 1
ATOM 637 N N . PHE A 1 77 ? 5.86063 -1.76124 11.63248 1.000 43.06736 78 PHE A N 1
ATOM 638 C CA . PHE A 1 77 ? 7.12627 -2.16902 11.02797 1.000 42.87698 78 PHE A CA 1
ATOM 639 C C . PHE A 1 77 ? 7.69383 -3.37742 11.76609 1.000 43.25389 78 PHE A C 1
ATOM 640 O O . PHE A 1 77 ? 8.84783 -3.38310 12.19653 1.000 43.32593 78 PHE A O 1
ATOM 648 N N . ARG A 1 78 ? 6.86659 -4.40604 11.94859 1.000 43.67522 79 ARG A N 1
ATOM 649 C CA . ARG A 1 78 ? 7.28735 -5.59066 12.68692 1.000 43.89052 79 ARG A CA 1
ATOM 650 C C . ARG A 1 78 ? 8.31402 -6.38988 11.89044 1.000 43.94792 79 ARG A C 1
ATOM 651 O O . ARG A 1 78 ? 8.19959 -6.52640 10.66805 1.000 43.83953 79 ARG A O 1
ATOM 659 N N . PHE A 1 79 ? 9.33463 -6.88715 12.60704 1.000 44.12342 80 PHE A N 1
ATOM 660 C CA . PHE A 1 79 ? 10.47857 -7.63557 12.06486 1.000 43.95981 80 PHE A CA 1
ATOM 661 C C . PHE A 1 79 ? 11.26445 -6.82818 11.03312 1.000 43.29915 80 PHE A C 1
ATOM 662 O O . PHE A 1 79 ? 11.82348 -7.38904 10.08821 1.000 43.32120 80 PHE A O 1
ATOM 670 N N . HIS A 1 80 ? 11.32924 -5.50618 11.21232 1.000 42.92408 81 HIS A N 1
ATOM 671 C CA . HIS A 1 80 ? 12.11191 -4.67566 10.30436 1.000 42.59093 81 HIS A CA 1
ATOM 672 C C . HIS A 1 80 ? 13.60332 -4.76430 10.59720 1.000 42.27351 81 HIS A C 1
ATOM 673 O O . HIS A 1 80 ? 14.41927 -4.53831 9.69712 1.000 42.16151 81 HIS A O 1
ATOM 680 N N . GLU A 1 81 ? 13.97700 -5.08788 11.83939 1.000 42.21900 82 GLU A N 1
ATOM 681 C CA . GLU A 1 81 ? 15.38409 -5.27253 12.17557 1.000 41.93453 82 GLU A CA 1
ATOM 682 C C . GLU A 1 81 ? 15.95312 -6.54908 11.56964 1.000 41.91024 82 GLU A C 1
ATOM 683 O O . GLU A 1 81 ? 17.17200 -6.64778 11.39245 1.000 41.40147 82 GLU A O 1
ATOM 689 N N . VAL A 1 82 ? 15.09758 -7.52104 11.24699 1.000 42.19464 83 VAL A N 1
ATOM 690 C CA . VAL A 1 82 ? 15.53256 -8.67865 10.47571 1.000 42.22409 83 VAL A CA 1
ATOM 691 C C . VAL A 1 82 ? 15.81630 -8.27201 9.03501 1.000 42.10928 83 VAL A C 1
ATOM 692 O O . VAL A 1 82 ? 16.85015 -8.63866 8.46132 1.000 41.95986 83 VAL A O 1
ATOM 696 N N . TYR A 1 83 ? 14.92074 -7.47720 8.44100 1.000 42.45029 84 TYR A N 1
ATOM 697 C CA . TYR A 1 83 ? 15.09262 -7.06351 7.05148 1.000 42.40336 84 TYR A CA 1
ATOM 698 C C . TYR A 1 83 ? 16.19208 -6.01826 6.90708 1.000 41.90488 84 TYR A C 1
ATOM 699 O O . TYR A 1 83 ? 16.80473 -5.91325 5.83902 1.000 41.87307 84 TYR A O 1
ATOM 708 N N . SER A 1 84 ? 16.45384 -5.23868 7.96009 1.000 41.65157 85 SER A N 1
ATOM 709 C CA . SER A 1 84 ? 17.55185 -4.27839 7.91056 1.000 41.17699 85 SER A CA 1
ATOM 710 C C . SER A 1 84 ? 18.89858 -4.98469 7.97614 1.000 41.27239 85 SER A C 1
ATOM 711 O O . SER A 1 84 ? 19.85699 -4.57245 7.31260 1.000 41.22473 85 SER A O 1
ATOM 714 N N . ALA A 1 85 ? 18.98603 -6.05397 8.76943 1.000 41.26986 86 ALA A N 1
ATOM 715 C CA . ALA A 1 85 ? 20.24344 -6.76995 8.93723 1.000 40.81980 86 ALA A CA 1
ATOM 716 C C . ALA A 1 85 ? 20.58786 -7.62406 7.72594 1.000 41.11332 86 ALA A C 1
ATOM 717 O O . ALA A 1 85 ? 21.77047 -7.87460 7.47010 1.000 41.30166 86 ALA A O 1
ATOM 719 N N . LEU A 1 86 ? 19.58189 -8.08316 6.97809 1.000 41.49477 87 LEU A N 1
ATOM 720 C CA . LEU A 1 86 ? 19.85936 -8.85685 5.77249 1.000 41.77054 87 LEU A CA 1
ATOM 721 C C . LEU A 1 86 ? 20.38777 -7.96347 4.65729 1.000 41.96429 87 LEU A C 1
ATOM 722 O O . LEU A 1 86 ? 21.26257 -8.37756 3.88727 1.000 41.87722 87 LEU A O 1
ATOM 727 N N . VAL A 1 87 ? 19.86872 -6.73532 4.56015 1.000 41.98488 88 VAL A N 1
ATOM 728 C CA . VAL A 1 87 ? 20.39728 -5.76212 3.60779 1.000 41.71565 88 VAL A CA 1
ATOM 729 C C . VAL A 1 87 ? 21.80900 -5.34628 4.00262 1.000 41.69248 88 VAL A C 1
ATOM 730 O O . VAL A 1 87 ? 22.71739 -5.30271 3.16286 1.000 41.76001 88 VAL A O 1
ATOM 734 N N . ALA A 1 88 ? 22.02393 -5.07436 5.29363 1.000 41.58870 89 ALA A N 1
ATOM 735 C CA . ALA A 1 88 ? 23.33671 -4.66661 5.78039 1.000 41.16187 89 ALA A CA 1
ATOM 736 C C . ALA A 1 88 ? 24.36166 -5.79169 5.72420 1.000 41.17859 89 ALA A C 1
ATOM 737 O O . ALA A 1 88 ? 25.56379 -5.51172 5.73137 1.000 41.13235 89 ALA A O 1
ATOM 739 N N . ARG A 1 89 ? 23.92011 -7.05176 5.67473 1.000 41.53708 90 ARG A N 1
ATOM 740 C CA . ARG A 1 89 ? 24.85602 -8.14430 5.43553 1.000 41.83790 90 ARG A CA 1
ATOM 741 C C . ARG A 1 89 ? 25.37987 -8.11792 4.00585 1.000 41.98340 90 ARG A C 1
ATOM 742 O O . ARG A 1 89 ? 26.54320 -8.45763 3.76684 1.000 41.98728 90 ARG A O 1
ATOM 750 N N . GLU A 1 90 ? 24.54608 -7.70307 3.04983 1.000 41.99641 91 GLU A N 1
ATOM 751 C CA . GLU A 1 90 ? 24.97626 -7.62601 1.65874 1.000 41.97372 91 GLU A CA 1
ATOM 752 C C . GLU A 1 90 ? 25.77216 -6.35744 1.37524 1.000 41.62302 91 GLU A C 1
ATOM 753 O O . GLU A 1 90 ? 26.70459 -6.38475 0.56410 1.000 41.75687 91 GLU A O 1
ATOM 759 N N . VAL A 1 91 ? 25.42814 -5.24845 2.03035 1.000 41.33021 92 VAL A N 1
ATOM 760 C CA . VAL A 1 91 ? 26.11560 -3.98477 1.78313 1.000 41.30525 92 VAL A CA 1
ATOM 761 C C . VAL A 1 91 ? 27.49476 -3.98122 2.43329 1.000 41.39580 92 VAL A C 1
ATOM 762 O O . VAL A 1 91 ? 28.49817 -3.64329 1.79372 1.000 41.78162 92 VAL A O 1
ATOM 766 N N . PHE A 1 92 ? 27.57300 -4.38171 3.70132 1.000 41.10400 93 PHE A N 1
ATOM 767 C CA . PHE A 1 92 ? 28.81648 -4.32762 4.45905 1.000 40.70536 93 PHE A CA 1
ATOM 768 C C . PHE A 1 92 ? 29.66831 -5.58410 4.31196 1.000 40.82707 93 PHE A C 1
ATOM 769 O O . PHE A 1 92 ? 30.59622 -5.77710 5.10318 1.000 40.50414 93 PHE A O 1
ATOM 777 N N . LYS A 1 93 ? 29.38738 -6.43808 3.32257 1.000 41.21311 94 LYS A N 1
ATOM 778 C CA . LYS A 1 93 ? 30.17704 -7.65497 3.15999 1.000 41.22093 94 LYS A CA 1
ATOM 779 C C . LYS A 1 93 ? 31.56998 -7.37527 2.61196 1.000 40.92819 94 LYS A C 1
ATOM 780 O O . LYS A 1 93 ? 32.46439 -8.20897 2.78077 1.000 41.01487 94 LYS A O 1
ATOM 786 N N . LYS A 1 94 ? 31.78174 -6.21684 1.98705 1.000 40.81689 95 LYS A N 1
ATOM 787 C CA . LYS A 1 94 ? 33.08912 -5.86478 1.45251 1.000 41.17709 95 LYS A CA 1
ATOM 788 C C . LYS A 1 94 ? 34.08230 -5.45200 2.53062 1.000 41.14934 95 LYS A C 1
ATOM 789 O O . LYS A 1 94 ? 35.28350 -5.38213 2.24776 1.000 41.07237 95 LYS A O 1
ATOM 795 N N . TYR A 1 95 ? 33.61858 -5.18172 3.74823 1.000 41.09111 96 TYR A N 1
ATOM 796 C CA . TYR A 1 95 ? 34.49424 -4.82612 4.85527 1.000 40.87700 96 TYR A CA 1
ATOM 797 C C . TYR A 1 95 ? 34.96048 -6.03852 5.65058 1.000 40.64257 96 TYR A C 1
ATOM 798 O O . TYR A 1 95 ? 35.66264 -5.87091 6.65323 1.000 40.32691 96 TYR A O 1
ATOM 807 N N . GLY A 1 96 ? 34.58706 -7.24649 5.23317 1.000 40.37243 97 GLY A N 1
ATOM 808 C CA . GLY A 1 96 ? 35.05430 -8.45552 5.88180 1.000 40.19888 97 GLY A CA 1
ATOM 809 C C . GLY A 1 96 ? 34.21557 -8.88967 7.06502 1.000 39.56316 97 GLY A C 1
ATOM 810 O O . GLY A 1 96 ? 32.98861 -8.75058 7.05383 1.000 39.40933 97 GLY A O 1
ATOM 811 N N . ASP A 1 97 ? 34.87649 -9.41866 8.09886 1.000 39.41519 98 ASP A N 1
ATOM 812 C CA . ASP A 1 97 ? 34.17400 -9.88399 9.28948 1.000 39.62109 98 ASP A CA 1
ATOM 813 C C . ASP A 1 97 ? 33.65356 -8.73516 10.14318 1.000 39.25754 98 ASP A C 1
ATOM 814 O O . ASP A 1 97 ? 32.76053 -8.94989 10.97003 1.000 39.06845 98 ASP A O 1
ATOM 819 N N . ILE A 1 98 ? 34.19585 -7.52785 9.96594 1.000 39.31903 99 ILE A N 1
ATOM 820 C CA . ILE A 1 98 ? 33.72317 -6.37169 10.71953 1.000 38.97447 99 ILE A CA 1
ATOM 821 C C . ILE A 1 98 ? 32.35603 -5.93137 10.20858 1.000 38.82730 99 ILE A C 1
ATOM 822 O O . ILE A 1 98 ? 31.51578 -5.45528 10.98275 1.000 38.85070 99 ILE A O 1
ATOM 827 N N . GLY A 1 99 ? 32.09336 -6.11611 8.91289 1.000 39.09984 100 GLY A N 1
ATOM 828 C CA . GLY A 1 99 ? 30.77023 -5.83342 8.38563 1.000 39.09828 100 GLY A CA 1
ATOM 829 C C . GLY A 1 99 ? 29.71684 -6.81659 8.85367 1.000 38.97316 100 GLY A C 1
ATOM 830 O O . GLY A 1 99 ? 28.53368 -6.47243 8.92929 1.000 39.07304 100 GLY A O 1
ATOM 831 N N . GLY A 1 100 ? 30.12358 -8.04878 9.16853 1.000 38.96349 101 GLY A N 1
ATOM 832 C CA . GLY A 1 100 ? 29.20690 -8.98097 9.79941 1.000 38.86877 101 GLY A CA 1
ATOM 833 C C . GLY A 1 100 ? 28.90524 -8.61723 11.23786 1.000 38.65886 101 GLY A C 1
ATOM 834 O O . GLY A 1 100 ? 27.82322 -8.92399 11.74413 1.000 38.71428 101 GLY A O 1
ATOM 835 N N . VAL A 1 101 ? 29.85540 -7.96659 11.91307 1.000 38.74712 102 VAL A N 1
ATOM 836 C CA . VAL A 1 101 ? 29.62178 -7.44973 13.25842 1.000 38.56264 102 VAL A CA 1
ATOM 837 C C . VAL A 1 101 ? 28.60817 -6.30813 13.21916 1.000 38.71408 102 VAL A C 1
ATOM 838 O O . VAL A 1 101 ? 27.72274 -6.21248 14.08145 1.000 38.84554 102 VAL A O 1
ATOM 842 N N . VAL A 1 102 ? 28.69656 -5.45684 12.19110 1.000 38.86767 103 VAL A N 1
ATOM 843 C CA . VAL A 1 102 ? 27.73631 -4.37264 11.99252 1.000 38.63696 103 VAL A CA 1
ATOM 844 C C . VAL A 1 102 ? 26.34561 -4.93049 11.70021 1.000 38.89946 103 VAL A C 1
ATOM 845 O O . VAL A 1 102 ? 25.33823 -4.42319 12.20992 1.000 39.07869 103 VAL A O 1
ATOM 849 N N . SER A 1 103 ? 26.27442 -6.01706 10.92501 1.000 39.09593 104 SER A N 1
ATOM 850 C CA . SER A 1 103 ? 24.98728 -6.61444 10.57998 1.000 39.20764 104 SER A CA 1
ATOM 851 C C . SER A 1 103 ? 24.32644 -7.29210 11.77722 1.000 39.35985 104 SER A C 1
ATOM 852 O O . SER A 1 103 ? 23.09526 -7.38823 11.82737 1.000 39.59191 104 SER A O 1
ATOM 855 N N . VAL A 1 104 ? 25.11597 -7.75941 12.74711 1.000 39.23431 105 VAL A N 1
ATOM 856 C CA . VAL A 1 104 ? 24.53885 -8.32608 13.96359 1.000 38.96529 105 VAL A CA 1
ATOM 857 C C . VAL A 1 104 ? 24.00474 -7.21450 14.86358 1.000 39.05015 105 VAL A C 1
ATOM 858 O O . VAL A 1 104 ? 22.92019 -7.33677 15.45013 1.000 39.32801 105 VAL A O 1
ATOM 862 N N . ALA A 1 105 ? 24.73055 -6.09230 14.94337 1.000 38.90558 106 ALA A N 1
ATOM 863 C CA . ALA A 1 105 ? 24.32247 -4.98089 15.80033 1.000 38.70905 106 ALA A CA 1
ATOM 864 C C . ALA A 1 105 ? 23.06631 -4.28704 15.28552 1.000 38.96201 106 ALA A C 1
ATOM 865 O O . ALA A 1 105 ? 22.30998 -3.71415 16.07642 1.000 39.30712 106 ALA A O 1
ATOM 867 N N . ILE A 1 106 ? 22.82424 -4.32936 13.97478 1.000 39.07602 107 ILE A N 1
ATOM 868 C CA . ILE A 1 106 ? 21.57635 -3.79832 13.43736 1.000 39.47247 107 ILE A CA 1
ATOM 869 C C . ILE A 1 106 ? 20.42134 -4.75075 13.74901 1.000 39.83807 107 ILE A C 1
ATOM 870 O O . ILE A 1 106 ? 19.28803 -4.31212 13.99303 1.000 40.08885 107 ILE A O 1
ATOM 875 N N . LEU A 1 107 ? 20.70244 -6.05645 13.81755 1.000 39.78714 108 LEU A N 1
ATOM 876 C CA . LEU A 1 107 ? 19.66986 -7.04086 14.13602 1.000 39.94529 108 LEU A CA 1
ATOM 877 C C . LEU A 1 107 ? 19.21659 -6.93701 15.58976 1.000 40.05971 108 LEU A C 1
ATOM 878 O O . LEU A 1 107 ? 18.02508 -7.08447 15.88667 1.000 40.61998 108 LEU A O 1
ATOM 883 N N . LEU A 1 108 ? 20.14211 -6.66501 16.50505 1.000 39.85092 109 LEU A N 1
ATOM 884 C CA . LEU A 1 108 ? 19.85246 -6.68585 17.93214 1.000 39.99339 109 LEU A CA 1
ATOM 885 C C . LEU A 1 108 ? 19.31852 -5.36075 18.46594 1.000 40.51180 109 LEU A C 1
ATOM 886 O O . LEU A 1 108 ? 19.13075 -5.23492 19.67957 1.000 40.88196 109 LEU A O 1
ATOM 891 N N . HIS A 1 109 ? 19.06550 -4.37400 17.60651 1.000 40.53734 110 HIS A N 1
ATOM 892 C CA . HIS A 1 109 ? 18.65797 -3.06338 18.09768 1.000 40.68873 110 HIS A CA 1
ATOM 893 C C . HIS A 1 109 ? 17.16207 -2.95809 18.36400 1.000 41.53075 110 HIS A C 1
ATOM 894 O O . HIS A 1 109 ? 16.72628 -1.96711 18.95990 1.000 42.08012 110 HIS A O 1
ATOM 901 N N . HIS A 1 110 ? 16.36601 -3.94391 17.93695 1.000 41.47443 111 HIS A N 1
ATOM 902 C CA . HIS A 1 110 ? 14.95285 -3.97517 18.29666 1.000 42.05302 111 HIS A CA 1
ATOM 903 C C . HIS A 1 110 ? 14.47013 -5.38836 18.60995 1.000 42.49693 111 HIS A C 1
ATOM 904 O O . HIS A 1 110 ? 13.26794 -5.65992 18.50533 1.000 42.77974 111 HIS A O 1
ATOM 911 N N . HIS A 1 111 ? 15.37379 -6.28785 18.99113 1.000 42.30800 112 HIS A N 1
ATOM 912 C CA . HIS A 1 111 ? 15.00421 -7.65739 19.32643 1.000 42.46386 112 HIS A CA 1
ATOM 913 C C . HIS A 1 111 ? 14.30436 -7.68097 20.68080 1.000 42.52555 112 HIS A C 1
ATOM 914 O O . HIS A 1 111 ? 14.87633 -7.25462 21.68940 1.000 42.28004 112 HIS A O 1
ATOM 921 N N . ASN A 1 112 ? 13.06675 -8.17137 20.70524 1.000 42.91095 113 ASN A N 1
ATOM 922 C CA . ASN A 1 112 ? 12.27679 -8.24094 21.93023 1.000 42.91830 113 ASN A CA 1
ATOM 923 C C . ASN A 1 112 ? 11.61541 -9.60445 22.07640 1.000 42.84256 113 ASN A C 1
ATOM 924 O O . ASN A 1 112 ? 10.48099 -9.72051 22.54964 1.000 43.16197 113 ASN A O 1
ATOM 929 N N . TRP A 1 113 ? 12.31716 -10.65850 21.66926 1.000 42.72557 114 TRP A N 1
ATOM 930 C CA . TRP A 1 113 ? 11.89787 -12.03305 21.91819 1.000 43.21748 114 TRP A CA 1
ATOM 931 C C . TRP A 1 113 ? 12.85141 -12.78892 22.82788 1.000 42.60248 114 TRP A C 1
ATOM 932 O O . TRP A 1 113 ? 12.40600 -13.60315 23.63965 1.000 41.63575 114 TRP A O 1
ATOM 943 N N . ILE A 1 114 ? 14.15311 -12.54043 22.71276 1.000 42.54438 115 ILE A N 1
ATOM 944 C CA . ILE A 1 114 ? 15.13439 -13.16592 23.58914 1.000 41.45423 115 ILE A CA 1
ATOM 945 C C . ILE A 1 114 ? 15.81577 -12.10926 24.44990 1.000 40.79694 115 ILE A C 1
ATOM 946 O O . ILE A 1 114 ? 15.75226 -10.91619 24.15257 1.000 41.08063 115 ILE A O 1
ATOM 951 N N . SER A 1 118 ? 10.54464 -15.23952 15.62896 1.000 48.14977 119 SER A N 1
ATOM 952 C CA . SER A 1 118 ? 10.65974 -16.14998 14.49441 1.000 48.88375 119 SER A CA 1
ATOM 953 C C . SER A 1 118 ? 9.90255 -15.61243 13.28002 1.000 48.78118 119 SER A C 1
ATOM 954 O O . SER A 1 118 ? 8.73924 -15.95745 13.07012 1.000 49.02349 119 SER A O 1
ATOM 957 N N . PRO A 1 119 ? 10.55713 -14.77058 12.48422 1.000 48.39249 120 PRO A N 1
ATOM 958 C CA . PRO A 1 119 ? 9.89084 -14.17993 11.32090 1.000 48.32349 120 PRO A CA 1
ATOM 959 C C . PRO A 1 119 ? 9.76209 -15.16177 10.16565 1.000 48.41450 120 PRO A C 1
ATOM 960 O O . PRO A 1 119 ? 10.48524 -16.15435 10.06150 1.000 48.12113 120 PRO A O 1
ATOM 964 N N . LYS A 1 120 ? 8.81467 -14.85416 9.28714 1.000 48.57661 121 LYS A N 1
ATOM 965 C CA . LYS A 1 120 ? 8.58722 -15.59553 8.05723 1.000 48.71352 121 LYS A CA 1
ATOM 966 C C . LYS A 1 120 ? 8.94346 -14.72388 6.85970 1.000 48.24571 121 LYS A C 1
ATOM 967 O O . LYS A 1 120 ? 9.23709 -13.53245 6.98970 1.000 47.90390 121 LYS A O 1
ATOM 973 N N . ARG A 1 121 ? 8.91480 -15.33611 5.68294 1.000 48.12032 122 ARG A N 1
ATOM 974 C CA . ARG A 1 121 ? 9.24860 -14.62465 4.45497 1.000 48.13973 122 ARG A CA 1
ATOM 975 C C . ARG A 1 121 ? 8.03593 -13.85435 3.94742 1.000 48.15220 122 ARG A C 1
ATOM 976 O O . ARG A 1 121 ? 6.99316 -14.46456 3.68695 1.000 48.60520 122 ARG A O 1
ATOM 984 N N . PRO A 1 122 ? 8.11977 -12.53397 3.79728 1.000 47.61937 123 PRO A N 1
ATOM 985 C CA . PRO A 1 122 ? 7.02833 -11.80004 3.15177 1.000 47.71027 123 PRO A CA 1
ATOM 986 C C . PRO A 1 122 ? 7.01383 -12.06063 1.65416 1.000 47.88455 123 PRO A C 1
ATOM 987 O O . PRO A 1 122 ? 8.02305 -12.43094 1.04936 1.000 47.70901 123 PRO A O 1
ATOM 991 N N . ARG A 1 123 ? 5.83098 -11.87929 1.06032 1.000 47.97218 124 ARG A N 1
ATOM 992 C CA . ARG A 1 123 ? 5.66474 -12.14742 -0.36572 1.000 48.15947 124 ARG A CA 1
ATOM 993 C C . ARG A 1 123 ? 6.37651 -11.09510 -1.20664 1.000 47.74358 124 ARG A C 1
ATOM 994 O O . ARG A 1 123 ? 7.16529 -11.42640 -2.09967 1.000 47.60735 124 ARG A O 1
ATOM 1002 N N . ASN A 1 124 ? 6.11269 -9.82107 -0.93307 1.000 46.96553 125 ASN A N 1
ATOM 1003 C CA . ASN A 1 124 ? 6.83315 -8.74189 -1.59062 1.000 46.47097 125 ASN A CA 1
ATOM 1004 C C . ASN A 1 124 ? 8.14261 -8.48666 -0.85440 1.000 46.44687 125 ASN A C 1
ATOM 1005 O O . ASN A 1 124 ? 8.15508 -8.32212 0.36912 1.000 46.55967 125 ASN A O 1
ATOM 1010 N N . LEU A 1 125 ? 9.24709 -8.47270 -1.60033 1.000 46.22413 126 LEU A N 1
ATOM 1011 C CA . LEU A 1 125 ? 10.56006 -8.18758 -1.04132 1.000 45.60545 126 LEU A CA 1
ATOM 1012 C C . LEU A 1 125 ? 11.15886 -6.88589 -1.54748 1.000 45.29703 126 LEU A C 1
ATOM 1013 O O . LEU A 1 125 ? 12.22337 -6.48757 -1.06360 1.000 45.10320 126 LEU A O 1
ATOM 1018 N N . LYS A 1 126 ? 10.51002 -6.21820 -2.49757 1.000 45.48982 127 LYS A N 1
ATOM 1019 C CA . LYS A 1 126 ? 11.07911 -5.02335 -3.10419 1.000 45.36301 127 LYS A CA 1
ATOM 1020 C C . LYS A 1 126 ? 10.98763 -3.84155 -2.14674 1.000 45.03967 127 LYS A C 1
ATOM 1021 O O . LYS A 1 126 ? 9.91589 -3.53863 -1.61411 1.000 44.89071 127 LYS A O 1
ATOM 1027 N N . LEU A 1 127 ? 12.12098 -3.18653 -1.91629 1.000 44.88685 128 LEU A N 1
ATOM 1028 C CA . LEU A 1 127 ? 12.14608 -1.98310 -1.10488 1.000 44.31137 128 LEU A CA 1
ATOM 1029 C C . LEU A 1 127 ? 11.61101 -0.79845 -1.90217 1.000 44.49440 128 LEU A C 1
ATOM 1030 O O . LEU A 1 127 ? 11.51056 -0.83520 -3.13157 1.000 44.84848 128 LEU A O 1
ATOM 1035 N N . CYS A 1 128 ? 11.26193 0.26249 -1.18121 1.000 44.31805 129 CYS A N 1
ATOM 1036 C CA . CYS A 1 128 ? 10.74647 1.46234 -1.82376 1.000 44.24249 129 CYS A CA 1
ATOM 1037 C C . CYS A 1 128 ? 11.88402 2.21605 -2.50202 1.000 44.41456 129 CYS A C 1
ATOM 1038 O O . CYS A 1 128 ? 12.90290 2.51852 -1.87320 1.000 44.48060 129 CYS A O 1
ATOM 1041 N N . ASN A 1 129 ? 11.71402 2.50794 -3.79595 1.000 44.72870 130 ASN A N 1
ATOM 1042 C CA . ASN A 1 129 ? 12.72984 3.24962 -4.53645 1.000 44.78593 130 ASN A CA 1
ATOM 1043 C C . ASN A 1 129 ? 12.80381 4.70946 -4.11211 1.000 44.45393 130 ASN A C 1
ATOM 1044 O O . ASN A 1 129 ? 13.83799 5.35174 -4.32426 1.000 44.18482 130 ASN A O 1
ATOM 1049 N N . GLU A 1 130 ? 11.73375 5.24380 -3.51723 1.000 44.54890 131 GLU A N 1
ATOM 1050 C CA . GLU A 1 130 ? 11.79267 6.58471 -2.94830 1.000 44.72691 131 GLU A CA 1
ATOM 1051 C C . GLU A 1 130 ? 12.65468 6.61991 -1.69252 1.000 44.29652 131 GLU A C 1
ATOM 1052 O O . GLU A 1 130 ? 13.19812 7.67417 -1.34652 1.000 44.09555 131 GLU A O 1
ATOM 1058 N N . CYS A 1 131 ? 12.79299 5.48510 -1.00167 1.000 44.32809 132 CYS A N 1
ATOM 1059 C CA . CYS A 1 131 ? 13.66560 5.42201 0.16564 1.000 44.12828 132 CYS A CA 1
ATOM 1060 C C . CYS A 1 131 ? 15.12222 5.23782 -0.23599 1.000 43.72888 132 CYS A C 1
ATOM 1061 O O . CYS A 1 131 ? 16.01575 5.84637 0.36511 1.000 43.57802 132 CYS A O 1
ATOM 1064 N N . LEU A 1 132 ? 15.37303 4.42647 -1.27008 1.000 43.76252 133 LEU A N 1
ATOM 1065 C CA . LEU A 1 132 ? 16.73318 4.14805 -1.72210 1.000 43.83692 133 LEU A CA 1
ATOM 1066 C C . LEU A 1 132 ? 17.41423 5.37145 -2.32542 1.000 43.89578 133 LEU A C 1
ATOM 1067 O O . LEU A 1 132 ? 18.64312 5.37922 -2.45086 1.000 43.94314 133 LEU A O 1
ATOM 1072 N N . SER A 1 133 ? 16.64754 6.39675 -2.70641 1.000 43.78241 134 SER A N 1
ATOM 1073 C CA . SER A 1 133 ? 17.24633 7.68597 -3.02832 1.000 43.64154 134 SER A CA 1
ATOM 1074 C C . SER A 1 133 ? 17.79823 8.36174 -1.77797 1.000 43.16503 134 SER A C 1
ATOM 1075 O O . SER A 1 133 ? 18.89170 8.93546 -1.81238 1.000 43.20645 134 SER A O 1
ATOM 1078 N N . ILE A 1 134 ? 17.06287 8.29032 -0.66257 1.000 43.05508 135 ILE A N 1
ATOM 1079 C CA . ILE A 1 134 ? 17.48029 8.96103 0.56834 1.000 42.90606 135 ILE A CA 1
ATOM 1080 C C . ILE A 1 134 ? 18.68144 8.26149 1.19549 1.000 42.86316 135 ILE A C 1
ATOM 1081 O O . ILE A 1 134 ? 19.54546 8.91348 1.79676 1.000 42.69562 135 ILE A O 1
ATOM 1086 N N . ILE A 1 135 ? 18.76488 6.93564 1.06398 1.000 43.03226 13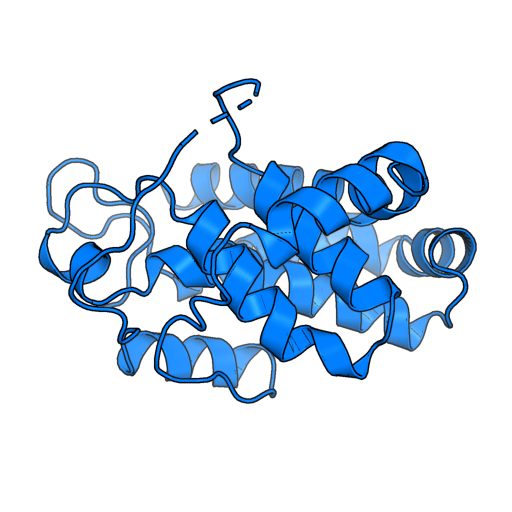6 ILE A N 1
ATOM 1087 C CA . ILE A 1 135 ? 19.92414 6.21265 1.57625 1.000 42.79975 136 ILE A CA 1
ATOM 1088 C C . ILE A 1 135 ? 21.14187 6.46945 0.69300 1.000 42.89337 136 ILE A C 1
ATOM 1089 O O . ILE A 1 135 ? 22.27544 6.53770 1.18667 1.000 42.85661 136 ILE A O 1
ATOM 1094 N N . LYS A 1 136 ? 20.93044 6.65016 -0.61492 1.000 42.99295 137 LYS A N 1
ATOM 1095 C CA . LYS A 1 136 ? 22.03840 6.96475 -1.51272 1.000 43.13349 137 LYS A CA 1
ATOM 1096 C C . LYS A 1 136 ? 22.54917 8.38668 -1.31178 1.000 42.87322 137 LYS A C 1
ATOM 1097 O O . LYS A 1 136 ? 23.74776 8.63963 -1.47873 1.000 43.28256 137 LYS A O 1
ATOM 1103 N N . LYS A 1 137 ? 21.66584 9.32393 -0.95518 1.000 42.46634 138 LYS A N 1
ATOM 1104 C CA . LYS A 1 137 ? 22.09059 10.70415 -0.74520 1.000 42.24985 138 LYS A CA 1
ATOM 1105 C C . LYS A 1 137 ? 22.85220 10.89113 0.56073 1.000 42.29249 138 LYS A C 1
ATOM 1106 O O . LYS A 1 137 ? 23.56858 11.88723 0.70654 1.000 41.96130 138 LYS A O 1
ATOM 1112 N N . LEU A 1 138 ? 22.72057 9.96326 1.50729 1.000 42.45452 139 LEU A N 1
ATOM 1113 C CA . LEU A 1 138 ? 23.35296 10.09271 2.81238 1.000 42.08497 139 LEU A CA 1
ATOM 1114 C C . LEU A 1 138 ? 24.57029 9.20251 2.99739 1.000 42.18262 139 LEU A C 1
ATOM 1115 O O . LEU A 1 138 ? 25.50566 9.59942 3.69496 1.000 42.03435 139 LEU A O 1
ATOM 1120 N N . SER A 1 139 ? 24.58463 8.01430 2.39426 1.000 42.65578 140 SER A N 1
ATOM 1121 C CA . SER A 1 139 ? 25.69087 7.07655 2.54684 1.000 42.91064 140 SER A CA 1
ATOM 1122 C C . SER A 1 139 ? 26.66282 7.12178 1.37494 1.000 43.32479 140 SER A C 1
ATOM 1123 O O . SER A 1 139 ? 27.87346 7.25355 1.57760 1.000 43.28035 140 SER A O 1
ATOM 1126 N N . GLY A 1 140 ? 26.15475 7.01238 0.14908 1.000 43.51502 141 GLY A N 1
ATOM 1127 C CA . GLY A 1 140 ? 26.98327 6.98468 -1.03515 1.000 44.16205 141 GLY A CA 1
ATOM 1128 C C . GLY A 1 140 ? 27.15320 5.61657 -1.65830 1.000 44.46309 141 GLY A C 1
ATOM 1129 O O . GLY A 1 140 ? 27.68499 5.52512 -2.77164 1.000 44.86219 141 GLY A O 1
ATOM 1130 N N . GLU A 1 141 ? 26.72610 4.55607 -0.97714 1.000 44.35740 142 GLU A N 1
ATOM 1131 C CA . GLU A 1 141 ? 26.80730 3.21008 -1.51720 1.000 44.19733 142 GLU A CA 1
ATOM 1132 C C . GLU A 1 141 ? 25.55994 2.90834 -2.34479 1.000 44.15485 142 GLU A C 1
ATOM 1133 O O . GLU A 1 141 ? 24.68702 3.75833 -2.53544 1.000 44.17162 142 GLU A O 1
ATOM 1139 N N . LYS A 1 142 ? 25.47254 1.68044 -2.84828 1.000 44.30967 143 LYS A N 1
ATOM 1140 C CA . LYS A 1 142 ? 24.32183 1.23462 -3.61905 1.000 44.70770 143 LYS A CA 1
ATOM 1141 C C . LYS A 1 142 ? 23.65982 0.05788 -2.91520 1.000 44.61070 143 LYS A C 1
ATOM 1142 O O . LYS A 1 142 ? 24.33958 -0.82511 -2.38130 1.000 44.11391 143 LYS A O 1
ATOM 1148 N N . ILE A 1 143 ? 22.33060 0.05602 -2.92273 1.000 44.58543 144 ILE A N 1
ATOM 1149 C CA . ILE A 1 143 ? 21.52411 -0.91678 -2.19175 1.000 44.50866 144 ILE A CA 1
ATOM 1150 C C . ILE A 1 143 ? 20.84141 -1.84099 -3.19349 1.000 44.77630 144 ILE A C 1
ATOM 1151 O O . ILE A 1 143 ? 20.35742 -1.36727 -4.23268 1.000 44.83854 144 ILE A O 1
ATOM 1156 N N . PRO A 1 144 ? 20.80157 -3.15242 -2.94878 1.000 44.58617 145 PRO A N 1
ATOM 1157 C CA . PRO A 1 144 ? 19.92029 -4.01729 -3.74311 1.000 44.91861 145 PRO A CA 1
ATOM 1158 C C . PRO A 1 144 ? 18.45886 -3.68793 -3.47500 1.000 45.12015 145 PRO A C 1
ATOM 1159 O O . PRO A 1 144 ? 18.05591 -3.45720 -2.33219 1.000 45.18560 145 PRO A O 1
ATOM 1163 N N . GLU A 1 145 ? 17.66726 -3.65561 -4.55226 1.000 45.27230 146 GLU A N 1
ATOM 1164 C CA . GLU A 1 145 ? 16.29690 -3.15912 -4.45673 1.000 45.49865 146 GLU A CA 1
ATOM 1165 C C . GLU A 1 145 ? 15.37557 -4.14101 -3.74409 1.000 45.20573 146 GLU A C 1
ATOM 1166 O O . GLU A 1 145 ? 14.36823 -3.72651 -3.16016 1.000 45.19251 146 GLU A O 1
ATOM 1172 N N . GLU A 1 146 ? 15.69202 -5.42900 -3.77792 1.000 45.26304 147 GLU A N 1
ATOM 1173 C CA . GLU A 1 146 ? 14.93736 -6.42655 -3.03669 1.000 45.26469 147 GLU A CA 1
ATOM 1174 C C . GLU A 1 146 ? 15.64875 -6.76416 -1.73221 1.000 44.94823 147 GLU A C 1
ATOM 1175 O O . GLU A 1 146 ? 16.84509 -6.51511 -1.56722 1.000 44.80672 147 GLU A O 1
ATOM 1181 N N . ILE A 1 147 ? 14.88772 -7.32609 -0.79749 1.000 44.91835 148 ILE A N 1
ATOM 1182 C CA . ILE A 1 147 ? 15.44645 -7.85118 0.44560 1.000 44.85071 148 ILE A CA 1
ATOM 1183 C C . ILE A 1 147 ? 16.23126 -9.11240 0.10786 1.000 45.24473 148 ILE A C 1
ATOM 1184 O O . ILE A 1 147 ? 15.65112 -10.07641 -0.41363 1.000 45.71384 148 ILE A O 1
ATOM 1189 N N . PRO A 1 148 ? 17.54015 -9.15517 0.37152 1.000 45.02515 149 PRO A N 1
ATOM 1190 C CA . PRO A 1 148 ? 18.30541 -10.37229 0.07533 1.000 45.15639 149 PRO A CA 1
ATOM 1191 C C . PRO A 1 148 ? 18.03026 -11.46553 1.09367 1.000 45.23849 149 PRO A C 1
ATOM 1192 O O . PRO A 1 148 ? 18.78134 -11.64668 2.05822 1.000 44.97351 149 PRO A O 1
ATOM 1196 N N . TRP A 1 149 ? 16.94145 -12.20136 0.87476 1.000 45.61772 150 TRP A N 1
ATOM 1197 C CA . TRP A 1 149 ? 16.53360 -13.26745 1.77816 1.000 46.41985 150 TRP A CA 1
ATOM 1198 C C . TRP A 1 149 ? 17.49986 -14.43574 1.65601 1.000 47.15456 150 TRP A C 1
ATOM 1199 O O . TRP A 1 149 ? 17.26564 -15.37564 0.88961 1.000 47.09147 150 TRP A O 1
ATOM 1210 N N . ARG A 1 150 ? 18.59309 -14.37597 2.41838 1.000 47.30629 151 ARG A N 1
ATOM 1211 C CA . ARG A 1 150 ? 19.67530 -15.35242 2.36342 1.000 47.56587 151 ARG A CA 1
ATOM 1212 C C . ARG A 1 150 ? 19.34201 -16.53523 3.27492 1.000 48.29031 151 ARG A C 1
ATOM 1213 O O . ARG A 1 150 ? 20.07835 -16.82619 4.22631 1.000 48.22590 151 ARG A O 1
ATOM 1221 N N . ASN A 1 151 ? 18.14853 -17.11996 3.06965 1.000 48.38789 152 ASN A N 1
ATOM 1222 C CA . ASN A 1 151 ? 17.59230 -18.32839 3.68971 1.000 48.81785 152 ASN A CA 1
ATOM 1223 C C . ASN A 1 151 ? 17.23614 -18.15187 5.17041 1.000 48.65633 152 ASN A C 1
ATOM 1224 O O . ASN A 1 151 ? 16.60551 -19.03448 5.76449 1.000 48.64692 152 ASN A O 1
ATOM 1229 N N . TRP A 1 152 ? 17.66941 -17.03332 5.77668 1.000 48.32036 153 TRP A N 1
ATOM 1230 C CA . TRP A 1 152 ? 17.47787 -16.56476 7.15476 1.000 47.94707 153 TRP A CA 1
ATOM 1231 C C . TRP A 1 152 ? 18.16794 -17.45607 8.20257 1.000 47.78498 153 TRP A C 1
ATOM 1232 O O . TRP A 1 152 ? 18.42198 -17.01236 9.32696 1.000 47.51762 153 TRP A O 1
ATOM 1243 N N . ILE A 1 153 ? 18.63628 -18.63947 7.81479 1.000 47.83632 154 ILE A N 1
ATOM 1244 C CA . ILE A 1 153 ? 19.25885 -19.56202 8.75126 1.000 47.62078 154 ILE A CA 1
ATOM 1245 C C . ILE A 1 153 ? 20.76924 -19.63673 8.56590 1.000 47.23380 154 ILE A C 1
ATOM 1246 O O . ILE A 1 153 ? 21.46367 -20.11992 9.47357 1.000 46.85789 154 ILE A O 1
ATOM 1251 N N . GLU A 1 154 ? 21.30278 -19.15295 7.44147 1.000 47.25618 155 GLU A N 1
ATOM 1252 C CA . GLU A 1 154 ? 22.73749 -18.94644 7.31412 1.000 46.93871 155 GLU A CA 1
ATOM 1253 C C . GLU A 1 154 ? 23.19104 -17.68355 8.03007 1.000 46.40776 155 GLU A C 1
ATOM 1254 O O . GLU A 1 154 ? 24.38997 -17.52407 8.28463 1.000 46.05287 155 GLU A O 1
ATOM 1260 N N . PHE A 1 155 ? 22.25679 -16.79026 8.36004 1.000 46.32182 156 PHE A N 1
ATOM 1261 C CA . PHE A 1 155 ? 22.56476 -15.58281 9.11287 1.000 45.60538 156 PHE A CA 1
ATOM 1262 C C . PHE A 1 155 ? 22.41619 -15.77374 10.61683 1.000 44.94611 156 PHE A C 1
ATOM 1263 O O . PHE A 1 155 ? 23.14986 -15.14158 11.38267 1.000 44.20401 156 PHE A O 1
ATOM 1271 N N . THR A 1 156 ? 21.49872 -16.63829 11.06274 1.000 45.27696 157 THR A N 1
ATOM 1272 C CA . THR A 1 156 ? 21.29409 -16.81075 12.49965 1.000 45.12235 157 THR A CA 1
ATOM 1273 C C . THR A 1 156 ? 22.41931 -17.61799 13.13564 1.000 44.63616 157 THR A C 1
ATOM 1274 O O . THR A 1 156 ? 22.79551 -17.36210 14.28541 1.000 44.14975 157 THR A O 1
ATOM 1278 N N . GLU A 1 157 ? 22.96734 -18.59832 12.41430 1.000 45.14904 158 GLU A N 1
ATOM 1279 C CA . GLU A 1 157 ? 24.07281 -19.36980 12.96790 1.000 45.11368 158 GLU A CA 1
ATOM 1280 C C . GLU A 1 157 ? 25.38747 -18.60215 12.93753 1.000 44.27975 158 GLU A C 1
ATOM 1281 O O . GLU A 1 157 ? 26.27383 -18.88879 13.74997 1.000 43.77476 158 GLU A O 1
ATOM 1287 N N . GLU A 1 158 ? 25.53463 -17.63382 12.03151 1.000 43.95573 159 GLU A N 1
ATOM 1288 C CA . GLU A 1 158 ? 26.70360 -16.76777 12.05698 1.000 43.51462 159 GLU A CA 1
ATOM 1289 C C . GLU A 1 158 ? 26.51497 -15.56050 12.96480 1.000 42.82933 159 GLU A C 1
ATOM 1290 O O . GLU A 1 158 ? 27.50955 -14.94818 13.36527 1.000 42.24813 159 GLU A O 1
ATOM 1296 N N . ALA A 1 159 ? 25.27066 -15.20705 13.30532 1.000 43.18281 160 ALA A N 1
ATOM 1297 C CA . ALA A 1 159 ? 25.05057 -14.20133 14.33852 1.000 42.20521 160 ALA A CA 1
ATOM 1298 C C . ALA A 1 159 ? 25.24135 -14.78382 15.72947 1.000 41.58827 160 ALA A C 1
ATOM 1299 O O . ALA A 1 159 ? 25.70953 -14.08057 16.62961 1.000 41.07339 160 ALA A O 1
ATOM 1301 N N . GLU A 1 160 ? 24.88736 -16.05791 15.92288 1.000 42.07508 161 GLU A N 1
ATOM 1302 C CA . GLU A 1 160 ? 25.17989 -16.72220 17.18818 1.000 41.95794 161 GLU A CA 1
ATOM 1303 C C . GLU A 1 160 ? 26.67132 -16.98272 17.34585 1.000 41.12298 161 GLU A C 1
ATOM 1304 O O . GLU A 1 160 ? 27.16600 -17.07185 18.47365 1.000 40.49792 161 GLU A O 1
ATOM 1310 N N . GLU A 1 161 ? 27.39634 -17.11343 16.23199 1.000 41.42335 162 GLU A N 1
ATOM 1311 C CA . GLU A 1 161 ? 28.85149 -17.20281 16.29083 1.000 40.94783 162 GLU A CA 1
ATOM 1312 C C . GLU A 1 161 ? 29.46678 -15.85843 16.66437 1.000 40.18175 16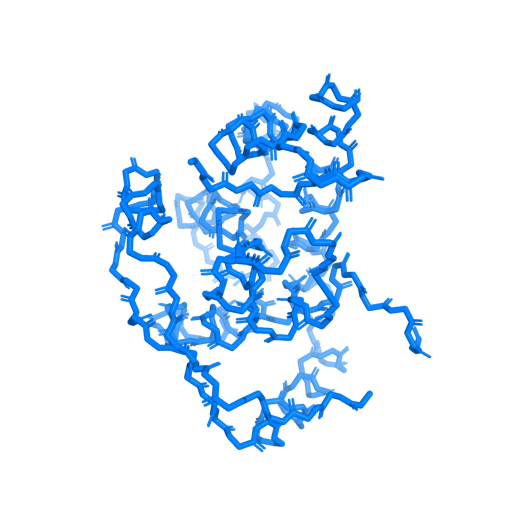2 GLU A C 1
ATOM 1313 O O . GLU A 1 161 ? 30.39909 -15.79736 17.47539 1.000 39.78028 162 GLU A O 1
ATOM 1319 N N . ILE A 1 162 ? 28.93828 -14.76992 16.09946 1.000 40.27589 163 ILE A N 1
ATOM 1320 C CA . ILE A 1 162 ? 29.48835 -13.44009 16.34835 1.000 39.82383 163 ILE A CA 1
ATOM 1321 C C . ILE A 1 162 ? 29.12840 -12.95992 17.75475 1.000 39.21507 163 ILE A C 1
ATOM 1322 O O . ILE A 1 162 ? 29.96501 -12.37458 18.45591 1.000 38.82735 163 ILE A O 1
ATOM 1327 N N . MET A 1 163 ? 27.90052 -13.24433 18.21016 1.000 39.43986 164 MET A N 1
ATOM 1328 C CA . MET A 1 163 ? 27.49807 -12.88275 19.57031 1.000 38.97901 164 MET A CA 1
ATOM 1329 C C . MET A 1 163 ? 28.26173 -13.67386 20.62728 1.000 39.07206 164 MET A C 1
ATOM 1330 O O . MET A 1 163 ? 28.43845 -13.19137 21.75177 1.000 38.69930 164 MET A O 1
ATOM 1335 N N . ARG A 1 164 ? 28.72028 -14.87995 20.29058 1.000 39.43465 165 ARG A N 1
ATOM 1336 C CA . ARG A 1 164 ? 29.48242 -15.67744 21.24359 1.000 38.86818 165 ARG A CA 1
ATOM 1337 C C . ARG A 1 164 ? 30.93376 -15.21794 21.32374 1.000 38.82312 165 ARG A C 1
ATOM 1338 O O . ARG A 1 164 ? 31.52370 -15.20842 22.40902 1.000 38.61885 165 ARG A O 1
ATOM 1346 N N . THR A 1 165 ? 31.51891 -14.81224 20.19778 1.000 38.95334 166 THR A N 1
ATOM 1347 C CA . THR A 1 165 ? 32.94200 -14.49667 20.14063 1.000 38.86344 166 THR A CA 1
ATOM 1348 C C . THR A 1 165 ? 33.24358 -13.00390 20.18579 1.000 38.75911 166 THR A C 1
ATOM 1349 O O . THR A 1 165 ? 34.22840 -12.60017 20.81150 1.000 38.95590 166 THR A O 1
ATOM 1353 N N . ASN A 1 166 ? 32.42831 -12.16936 19.54637 1.000 38.55087 167 ASN A N 1
ATOM 1354 C CA . ASN A 1 166 ? 32.74635 -10.75489 19.36250 1.000 38.15182 167 ASN A CA 1
ATOM 1355 C C . ASN A 1 166 ? 31.55429 -9.87974 19.73130 1.000 37.76265 167 ASN A C 1
ATOM 1356 O O . ASN A 1 166 ? 31.12340 -9.01503 18.96548 1.000 37.66558 167 ASN A O 1
ATOM 1361 N N . LEU A 1 167 ? 30.98945 -10.11174 20.92021 1.000 37.79142 168 LEU A N 1
ATOM 1362 C CA . LEU A 1 167 ? 29.90074 -9.26401 21.39933 1.000 37.50387 168 LEU A CA 1
ATOM 1363 C C . LEU A 1 167 ? 30.39862 -7.87357 21.78223 1.000 37.20684 168 LEU A C 1
ATOM 1364 O O . LEU A 1 167 ? 29.62593 -6.90757 21.74610 1.000 37.06983 168 LEU A O 1
ATOM 1369 N N . ARG A 1 168 ? 31.68035 -7.75511 22.14479 1.000 37.34097 169 ARG A N 1
ATOM 1370 C CA . ARG A 1 168 ? 32.25872 -6.45154 22.45856 1.000 37.37936 169 ARG A CA 1
ATOM 1371 C C . ARG A 1 168 ? 32.33002 -5.56653 21.21901 1.000 37.45497 169 ARG A C 1
ATOM 1372 O O . ARG A 1 168 ? 32.07926 -4.35729 21.29545 1.000 37.41883 169 ARG A O 1
ATOM 1380 N N . GLY A 1 169 ? 32.65281 -6.15493 20.06543 1.000 37.29763 170 GLY A N 1
ATOM 1381 C CA . GLY A 1 169 ? 32.60405 -5.40464 18.82437 1.000 37.02527 170 GLY A CA 1
ATOM 1382 C C . GLY A 1 169 ? 31.19150 -5.08340 18.38293 1.000 37.26307 170 GLY A C 1
ATOM 1383 O O . GLY A 1 169 ? 30.96320 -4.06681 17.72054 1.000 37.61021 170 GLY A O 1
ATOM 1384 N N . VAL A 1 170 ? 30.22929 -5.93869 18.73834 1.000 37.14914 171 VAL A N 1
ATOM 1385 C CA . VAL A 1 170 ? 28.83040 -5.67946 18.40734 1.000 37.10596 171 VAL A CA 1
ATOM 1386 C C . VAL A 1 170 ? 28.29517 -4.52182 19.24019 1.000 37.21268 171 VAL A C 1
ATOM 1387 O O . VAL A 1 170 ? 27.69528 -3.58007 18.70822 1.000 37.40721 171 VAL A O 1
ATOM 1391 N N . TYR A 1 171 ? 28.54568 -4.55546 20.55425 1.000 37.07595 172 TYR A N 1
ATOM 1392 C CA . TYR A 1 171 ? 28.06803 -3.51813 21.46405 1.000 37.02308 172 TYR A CA 1
ATOM 1393 C C . TYR A 1 171 ? 28.73968 -2.16906 21.23188 1.000 37.16038 172 TYR A C 1
ATOM 1394 O O . TYR A 1 171 ? 28.20094 -1.14295 21.66005 1.000 37.28968 172 TYR A O 1
ATOM 1403 N N . SER A 1 172 ? 29.89700 -2.14508 20.56568 1.000 37.07679 173 SER A N 1
ATOM 1404 C CA . SER A 1 172 ? 30.50905 -0.88277 20.17279 1.000 37.17954 173 SER A CA 1
ATOM 1405 C C . SER A 1 172 ? 29.77543 -0.22482 19.01009 1.000 37.33983 173 SER A C 1
ATOM 1406 O O . SER A 1 172 ? 29.96111 0.97400 18.77481 1.000 37.53455 173 SER A O 1
ATOM 1409 N N . ILE A 1 173 ? 28.95908 -0.98151 18.27619 1.000 37.35672 174 ILE A N 1
ATOM 1410 C CA . ILE A 1 173 ? 28.14243 -0.44337 17.19393 1.000 37.25163 174 ILE A CA 1
ATOM 1411 C C . ILE A 1 173 ? 26.69290 -0.36763 17.66511 1.000 37.16501 174 ILE A C 1
ATOM 1412 O O . ILE A 1 173 ? 25.95545 0.55252 17.29301 1.000 37.35623 174 ILE A O 1
ATOM 1417 N N . LEU A 1 174 ? 26.28898 -1.31831 18.51592 1.000 37.09661 175 LEU A N 1
ATOM 1418 C CA . LEU A 1 174 ? 24.89088 -1.42423 18.93282 1.000 37.18242 175 LEU A CA 1
ATOM 1419 C C . LEU A 1 174 ? 24.48913 -0.28301 19.86115 1.000 37.13532 175 LEU A C 1
ATOM 1420 O O . LEU A 1 174 ? 23.44974 0.35501 19.65814 1.000 36.94794 175 LEU A O 1
ATOM 1425 N N . LEU A 1 175 ? 25.29528 -0.01679 20.88837 1.000 37.28462 176 LEU A N 1
ATOM 1426 C CA . LEU A 1 175 ? 24.97649 1.00645 21.88302 1.000 37.23720 176 LEU A CA 1
ATOM 1427 C C . LEU A 1 175 ? 24.98115 2.44822 21.35374 1.000 37.27725 176 LEU A C 1
ATOM 1428 O O . LEU A 1 175 ? 24.12537 3.22586 21.79368 1.000 37.42445 176 LEU A O 1
ATOM 1433 N N . PRO A 1 176 ? 25.87506 2.88027 20.44103 1.000 37.12298 177 PRO A N 1
ATOM 1434 C CA . PRO A 1 176 ? 25.63201 4.18356 19.79517 1.000 37.15142 177 PRO A CA 1
ATOM 1435 C C . PRO A 1 176 ? 24.44998 4.18439 18.84458 1.000 37.19625 177 PRO A C 1
ATOM 1436 O O . PRO A 1 176 ? 23.88569 5.25615 18.59472 1.000 37.27323 177 PRO A O 1
ATOM 1440 N N . LEU A 1 177 ? 24.05773 3.02703 18.30713 1.000 37.37285 178 LEU A N 1
ATOM 1441 C CA . LEU A 1 177 ? 22.91078 2.98521 17.40653 1.000 37.29381 178 LEU A CA 1
ATOM 1442 C C . LEU A 1 177 ? 21.60046 3.11819 18.17159 1.000 37.28910 178 LEU A C 1
ATOM 1443 O O . LEU A 1 177 ? 20.68087 3.80319 17.71409 1.000 37.25696 178 LEU A O 1
ATOM 1448 N N . VAL A 1 178 ? 21.49982 2.47413 19.33775 1.000 37.36272 179 VAL A N 1
ATOM 1449 C CA . VAL A 1 178 ? 20.27070 2.52474 20.12709 1.000 37.36643 179 VAL A CA 1
ATOM 1450 C C . VAL A 1 178 ? 20.10970 3.89571 20.78060 1.000 37.28158 179 VAL A C 1
ATOM 1451 O O . VAL A 1 178 ? 18.99544 4.43019 20.86933 1.000 37.30534 179 VAL A O 1
ATOM 1455 N N . VAL A 1 179 ? 21.22293 4.49996 21.20985 1.000 37.26601 180 VAL A N 1
ATOM 1456 C CA . VAL A 1 179 ? 21.18911 5.81888 21.84119 1.000 37.49525 180 VAL A CA 1
ATOM 1457 C C . VAL A 1 179 ? 20.77043 6.88865 20.83416 1.000 37.38268 180 VAL A C 1
ATOM 1458 O O . VAL A 1 179 ? 19.93485 7.75264 21.13394 1.000 37.34285 180 VAL A O 1
ATOM 1462 N N . ALA A 1 180 ? 21.29265 6.81130 19.60940 1.000 37.41634 181 ALA A N 1
ATOM 1463 C CA . ALA A 1 180 ? 20.90190 7.74495 18.56220 1.000 37.34037 181 ALA A CA 1
ATOM 1464 C C . ALA A 1 180 ? 19.51490 7.45968 17.99937 1.000 37.64169 181 ALA A C 1
ATOM 1465 O O . ALA A 1 180 ? 18.90171 8.36338 17.42176 1.000 38.11430 181 ALA A O 1
ATOM 1467 N N . ASP A 1 181 ? 19.00880 6.23151 18.14512 1.000 37.79992 182 ASP A N 1
ATOM 1468 C CA . ASP A 1 181 ? 17.67807 5.91289 17.63468 1.000 37.94068 182 ASP A CA 1
ATOM 1469 C C . ASP A 1 181 ? 16.58649 6.49987 18.51887 1.000 37.95368 182 ASP A C 1
ATOM 1470 O O . ASP A 1 181 ? 15.60427 7.05248 18.01232 1.000 38.15001 182 ASP A O 1
ATOM 1475 N N . ASN A 1 182 ? 16.74154 6.39104 19.83887 1.000 37.98041 183 ASN A N 1
ATOM 1476 C CA . ASN A 1 182 ? 15.72429 6.88352 20.75649 1.000 37.69825 183 ASN A CA 1
ATOM 1477 C C . ASN A 1 182 ? 15.73773 8.39856 20.89323 1.000 37.72526 183 ASN A C 1
ATOM 1478 O O . ASN A 1 182 ? 14.72653 8.97432 21.30774 1.000 38.15818 183 ASN A O 1
ATOM 1483 N N . TYR A 1 183 ? 16.85255 9.05486 20.56395 1.000 37.57166 184 TYR A N 1
ATOM 1484 C CA . TYR A 1 183 ? 16.87541 10.51359 20.57891 1.000 37.57814 184 TYR A CA 1
ATOM 1485 C C . TYR A 1 183 ? 16.07092 11.07608 19.41534 1.000 37.95442 184 TYR A C 1
ATOM 1486 O O . TYR A 1 183 ? 15.23912 11.97159 19.60008 1.000 38.30025 184 TYR A O 1
ATOM 1495 N N . ALA A 1 184 ? 16.31275 10.56104 18.20471 1.000 37.92126 185 ALA A N 1
ATOM 1496 C CA . ALA A 1 184 ? 15.61833 11.05643 17.02026 1.000 38.04776 185 ALA A CA 1
ATOM 1497 C C . ALA A 1 184 ? 14.14236 10.68266 17.03179 1.000 38.32537 185 ALA A C 1
ATOM 1498 O O . ALA A 1 184 ? 13.32165 11.38878 16.43648 1.000 38.70407 185 ALA A O 1
ATOM 1500 N N . ALA A 1 185 ? 13.78577 9.58798 17.70601 1.000 38.58980 186 ALA A N 1
ATOM 1501 C CA . ALA A 1 185 ? 12.38059 9.26270 17.90563 1.000 38.72541 186 ALA A CA 1
ATOM 1502 C C . ALA A 1 185 ? 11.72913 10.15496 18.95274 1.000 38.51992 186 ALA A C 1
ATOM 1503 O O . ALA A 1 185 ? 10.50098 10.27766 18.96614 1.000 38.80344 186 ALA A O 1
ATOM 1505 N N . ALA A 1 186 ? 12.51774 10.77720 19.82782 1.000 38.22597 187 ALA A N 1
ATOM 1506 C CA . ALA A 1 186 ? 11.96656 11.64941 20.85586 1.000 38.38700 187 ALA A CA 1
ATOM 1507 C C . ALA A 1 186 ? 11.75279 13.07578 20.36946 1.000 38.28109 187 ALA A C 1
ATOM 1508 O O . ALA A 1 186 ? 10.79529 13.72996 20.79867 1.000 38.16309 187 ALA A O 1
ATOM 1510 N N . VAL A 1 187 ? 12.61494 13.57308 19.48287 1.000 38.36839 188 VAL A N 1
ATOM 1511 C CA . VAL A 1 187 ? 12.46661 14.93774 18.98761 1.000 38.34119 188 VAL A CA 1
ATOM 1512 C C . VAL A 1 187 ? 11.41096 15.00126 17.89142 1.000 38.70072 188 VAL A C 1
ATOM 1513 O O . VAL A 1 187 ? 10.54457 15.88366 17.89390 1.000 38.95904 188 VAL A O 1
ATOM 1517 N N . ASN A 1 188 ? 11.46202 14.06191 16.94353 1.000 38.61807 189 ASN A N 1
ATOM 1518 C CA . ASN A 1 188 ? 10.57052 14.10836 15.78979 1.000 38.53252 189 ASN A CA 1
ATOM 1519 C C . ASN A 1 188 ? 9.14729 13.68849 16.13546 1.000 39.04552 189 ASN A C 1
ATOM 1520 O O . ASN A 1 188 ? 8.19923 14.15006 15.49063 1.000 39.76012 189 ASN A O 1
ATOM 1525 N N . ARG A 1 189 ? 8.97412 12.82636 17.13207 1.000 39.09569 190 ARG A N 1
ATOM 1526 C CA . ARG A 1 189 ? 7.64093 12.39655 17.54237 1.000 39.31946 190 ARG A CA 1
ATOM 1527 C C . ARG A 1 189 ? 7.27009 12.98769 18.89861 1.000 38.9251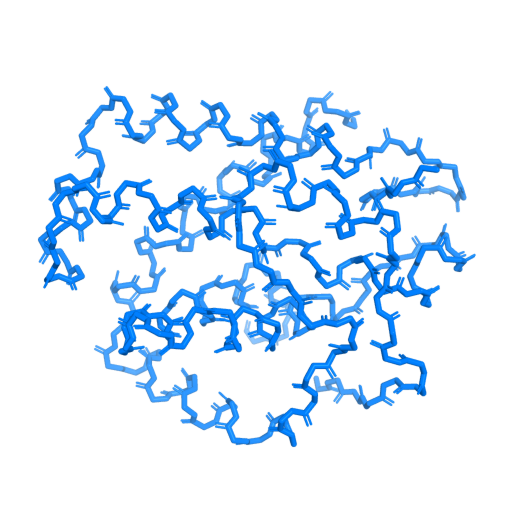5 190 ARG A C 1
ATOM 1528 O O . ARG A 1 189 ? 7.94053 13.89231 19.39601 1.000 38.82359 190 ARG A O 1
#

Nearest PDB structures (foldseek):
  8wth-assembly1_A  TM=1.005E+00  e=8.134E-30  Pyrococcus horikoshii OT3
  4qqw-assembly5_A  TM=5.285E-01  e=2.068E-03  Thermobifida fusca YX
  4qqz-assembly6_E  TM=5.428E-01  e=3.394E-03  Thermobifida fusca YX
  4qqy-assembly1_A  TM=5.559E-01  e=9.144E-03  Thermobifida fusca YX
  4qqy-assembly6_G  TM=5.254E-01  e=8.281E-03  Thermobifida fusca YX

Solvent-accessible surface area: 9553 Å² total; per-residue (Å²): 148,6,0,0,65,4,131,129,123,104,36,67,1,37,0,59,74,2,0,132,54,0,29,93,30,0,60,9,76,34,14,182,184,34,34,0,118,90,0,20,147,30,3,137,38,70,51,152,37,0,55,46,0,0,63,32,0,0,4,0,0,1,0,0,15,0,1,39,17,26,21,124,111,83,101,164,18,151,45,12,16,7,12,0,0,2,0,0,58,68,11,1,139,140,47,45,127,30,1,18,4,0,0,0,0,0,15,34,12,73,67,134,162,163,112,17,173,120,14,182,51,14,69,0,29,77,107,0,6,50,24,0,97,163,50,15,61,25,123,3,49,79,100,3,31,62,126,96,55,110,69,2,33,114,52,3,104,78,26,52,165,93,48,79,139,0,0,102,5,0,12,90,1,0,46,67,0,10,89,99,0,22,73,80,40,105

Organism: Pyrococcus horikoshii (strain ATCC 700860 / DSM 12428 / JCM 9974 / NBRC 100139 / OT-3) (NCBI:txid70601)

B-factor: mean 41.69, std 3.11, range [36.63, 50.25]

Foldseek 3Di:
DAADAQAAQHGQHHLLLLLVQLVCCLCPVAVVVCLLVVLCVQLVHDSVVSSLVLSLLLLLLQQLCQFPVNRVVRHDRPCSLVLSLQQQCVQQPVVPVLSLLSSLLSNPLPDDPCDDDDDPGFFGHPVVQVSSCVRRVTHTDRGRPPPVSVVSVVVSVVCCVPPVVSNCSSNVSNNVSNVVSVVPSD